Protein 8KG4 (pdb70)

InterPro domains:
  IPR013783 Immunoglobulin-like fold [G3DSA:2.60.40.10] (29-206)
  IPR013783 Immunoglobulin-like fold [G3DSA:2.60.40.10] (343-467)
  IPR019931 LPXTG cell wall anchor motif [PF00746] (464-505)
  IPR019931 LPXTG cell wall anchor motif [PS50847] (471-507)
  IPR026466 Fimbrial isopeptide formation D2 domain [TIGR04226] (208-328)
  IPR032364 Gram-positive pilin subunit D1, N-terminal [PF16555] (39-205)
  IPR041033 SpaA-like, prealbumin fold domain subgroup 1 [PF17802] (347-458)
  IPR048052 Fimbrial subunit type 1-like [NF033902] (1-501)

Organism: NCBI:txid525362

Nearest PDB structures (foldseek):
  8wb8-assembly1_A  TM=9.818E-01  e=2.210E-52  Ligilactobacillus ruminis ATCC 25644
  8kcl-assembly1_A  TM=9.908E-01  e=2.723E-51  Ligilactobacillus ruminis ATCC 25644
  8w5b-assembly1_A  TM=9.812E-01  e=1.434E-51  Ligilactobacillus ruminis ATCC 25644
  5z24-assembly2_B  TM=7.657E-01  e=1.747E-16  Lacticaseibacillus rhamnosus GG
  8xfo-assembly1_A  TM=5.477E-01  e=1.315E-02  Homo sapiens

Structure (mmCIF, N/CA/C/O backbone):
data_8KG4
#
_entry.id   8KG4
#
_cell.length_a   41.825
_cell.length_b   50.853
_cell.length_c   125.488
_cell.angle_alpha   90.00
_cell.angle_beta   90.00
_cell.angle_gamma   90.00
#
_symmetry.space_group_name_H-M   'P 21 21 21'
#
loop_
_entity.id
_entity.type
_entity.pdbx_description
1 polymer 'LPXTG-motif cell wall anchor domain protein'
2 non-polymer 'IODIDE ION'
3 non-polymer 'SODIUM ION'
4 non-polymer GLYCEROL
5 non-polymer 1,2-ETHANEDIOL
6 water water
#
loop_
_atom_site.group_PDB
_atom_site.id
_atom_site.type_symbol
_atom_site.label_atom_id
_atom_site.label_alt_id
_atom_site.label_comp_id
_atom_site.label_asym_id
_atom_site.label_entity_id
_atom_site.label_seq_id
_atom_site.pdbx_PDB_ins_code
_atom_site.Cartn_x
_atom_site.Cartn_y
_atom_site.Cartn_z
_atom_site.occupancy
_atom_site.B_iso_or_equiv
_atom_site.auth_seq_id
_atom_site.auth_comp_id
_atom_site.auth_asym_id
_atom_site.auth_atom_id
_atom_site.pdbx_PDB_model_num
ATOM 1 N N . SER A 1 1 ? 2.666 -10.714 90.596 1.00 31.40 208 SER A N 1
ATOM 2 C CA . SER A 1 1 ? 4.126 -10.873 90.821 1.00 25.07 208 SER A CA 1
ATOM 3 C C . SER A 1 1 ? 4.871 -9.819 90.004 1.00 17.40 208 SER A C 1
ATOM 4 O O . SER A 1 1 ? 4.241 -8.916 89.436 1.00 21.33 208 SER A O 1
ATOM 7 N N . ASP A 1 2 ? 6.218 -9.859 90.031 1.00 13.17 209 ASP A N 1
ATOM 8 C CA . ASP A 1 2 ? 7.010 -8.811 89.414 1.00 8.77 209 ASP A CA 1
ATOM 9 C C . ASP A 1 2 ? 6.982 -8.904 87.889 1.00 7.52 209 ASP A C 1
ATOM 10 O O . ASP A 1 2 ? 6.728 -9.962 87.329 1.00 9.04 209 ASP A O 1
ATOM 15 N N . LYS A 1 3 ? 7.270 -7.782 87.230 1.00 6.92 210 LYS A N 1
ATOM 16 C CA . LYS A 1 3 ? 7.264 -7.737 85.780 1.00 7.71 210 LYS A CA 1
ATOM 17 C C . LYS A 1 3 ? 8.168 -6.612 85.320 1.00 6.59 210 LYS A C 1
ATOM 18 O O . LYS A 1 3 ? 8.314 -5.605 85.980 1.00 7.82 210 LYS A O 1
ATOM 24 N N . LYS A 1 4 ? 8.756 -6.785 84.148 1.00 5.90 211 LYS A N 1
ATOM 25 C CA . LYS A 1 4 ? 9.395 -5.687 83.416 1.00 5.56 211 LYS A CA 1
ATOM 26 C C . LYS A 1 4 ? 8.814 -5.677 82.003 1.00 5.65 211 LYS A C 1
ATOM 27 O O . LYS A 1 4 ? 8.799 -6.729 81.359 1.00 6.89 211 LYS A O 1
ATOM 33 N N . THR A 1 5 ? 8.304 -4.510 81.592 1.00 5.58 212 THR A N 1
ATOM 34 C CA . THR A 1 5 ? 7.602 -4.375 80.336 1.00 5.98 212 THR A CA 1
ATOM 35 C C . THR A 1 5 ? 8.356 -3.398 79.445 1.00 5.99 212 THR A C 1
ATOM 36 O O . THR A 1 5 ? 8.661 -2.263 79.823 1.00 6.75 212 THR A O 1
ATOM 40 N N . LEU A 1 6 ? 8.524 -3.812 78.174 1.00 5.87 213 LEU A N 1
ATOM 41 C CA . LEU A 1 6 ? 8.901 -2.926 77.075 1.00 5.49 213 LEU A CA 1
ATOM 42 C C . LEU A 1 6 ? 7.635 -2.188 76.644 1.00 5.44 213 LEU A C 1
ATOM 43 O O . LEU A 1 6 ? 6.664 -2.798 76.206 1.00 6.54 213 LEU A O 1
ATOM 48 N N . ASN A 1 7 ? 7.671 -0.861 76.720 1.00 5.57 214 ASN A N 1
ATOM 49 C CA . ASN A 1 7 ? 6.528 -0.050 76.357 1.00 6.01 214 ASN A CA 1
ATOM 50 C C . ASN A 1 7 ? 6.711 0.385 74.908 1.00 6.28 214 ASN A C 1
ATOM 51 O O . ASN A 1 7 ? 7.326 1.402 74.608 1.00 7.15 214 ASN A O 1
ATOM 56 N N . ASP A 1 8 ? 6.185 -0.415 73.986 1.00 6.55 215 ASP A N 1
ATOM 57 C CA . ASP A 1 8 ? 6.352 -0.238 72.547 1.00 6.61 215 ASP A CA 1
ATOM 58 C C . ASP A 1 8 ? 5.191 -0.933 71.849 1.00 7.65 215 ASP A C 1
ATOM 59 O O . ASP A 1 8 ? 5.171 -2.149 71.735 1.00 10.05 215 ASP A O 1
ATOM 64 N N . ASN A 1 9 ? 4.221 -0.157 71.383 1.00 8.40 216 ASN A N 1
ATOM 65 C CA . ASN A 1 9 ? 2.962 -0.691 70.877 1.00 10.58 216 ASN A CA 1
ATOM 66 C C . ASN A 1 9 ? 3.038 -0.903 69.368 1.00 11.78 216 ASN A C 1
ATOM 67 O O . ASN A 1 9 ? 2.332 -0.233 68.604 1.00 15.23 216 ASN A O 1
ATOM 72 N N . ARG A 1 10 ? 4.012 -1.695 68.963 1.00 10.71 217 ARG A N 1
ATOM 73 C CA . ARG A 1 10 ? 4.246 -2.141 67.599 1.00 10.08 217 ARG A CA 1
ATOM 74 C C . ARG A 1 10 ? 4.396 -3.641 67.587 1.00 9.60 217 ARG A C 1
ATOM 75 O O . ARG A 1 10 ? 4.763 -4.225 68.595 1.00 11.54 217 ARG A O 1
ATOM 83 N N . SER A 1 11 ? 4.205 -4.209 66.411 1.00 8.85 218 SER A N 1
ATOM 84 C CA . SER A 1 11 ? 4.435 -5.633 66.223 1.00 9.75 218 SER A CA 1
ATOM 85 C C . SER A 1 11 ? 5.905 -6.003 66.015 1.00 8.93 218 SER A C 1
ATOM 86 O O . SER A 1 11 ? 6.265 -7.168 65.966 1.00 12.62 218 SER A O 1
ATOM 89 N N . HIS A 1 12 ? 6.748 -5.015 65.779 1.00 7.80 219 HIS A N 1
ATOM 90 C CA . HIS A 1 12 ? 8.175 -5.156 65.539 1.00 7.23 219 HIS A CA 1
ATOM 91 C C . HIS A 1 12 ? 8.879 -4.192 66.504 1.00 6.45 219 HIS A C 1
ATOM 92 O O . HIS A 1 12 ? 8.501 -3.037 66.606 1.00 7.87 219 HIS A O 1
ATOM 99 N N . HIS A 1 13 ? 9.916 -4.664 67.168 1.00 5.56 220 HIS A N 1
ATOM 100 C CA . HIS A 1 13 ? 10.596 -3.945 68.238 1.00 5.49 220 HIS A CA 1
ATOM 101 C C . HIS A 1 13 ? 12.023 -3.584 67.827 1.00 5.19 220 HIS A C 1
ATOM 102 O O . HIS A 1 13 ? 12.972 -3.799 68.548 1.00 5.53 220 HIS A O 1
ATOM 109 N N . ASP A 1 14 ? 12.121 -2.961 66.657 1.00 4.96 221 ASP A N 1
ATOM 110 C CA . ASP A 1 14 ? 13.403 -2.522 66.101 1.00 5.12 221 ASP A CA 1
ATOM 111 C C . ASP A 1 14 ? 13.661 -1.039 66.448 1.00 4.94 221 ASP A C 1
ATOM 112 O O . ASP A 1 14 ? 12.758 -0.188 66.400 1.00 4.96 221 ASP A O 1
ATOM 117 N N . PHE A 1 15 ? 14.917 -0.765 66.772 1.00 5.27 222 PHE A N 1
ATOM 118 C CA . PHE A 1 15 ? 15.383 0.576 67.177 1.00 5.28 222 PHE A CA 1
ATOM 119 C C . PHE A 1 15 ? 16.726 0.843 66.515 1.00 5.39 222 PHE A C 1
ATOM 120 O O . PHE A 1 15 ? 17.530 -0.043 66.238 1.00 6.14 222 PHE A O 1
ATOM 128 N N . THR A 1 16 ? 16.951 2.139 66.262 1.00 5.10 223 THR A N 1
ATOM 129 C CA . THR A 1 16 ? 18.254 2.646 65.857 1.00 5.22 223 THR A CA 1
ATOM 130 C C . THR A 1 16 ? 19.087 2.862 67.098 1.00 5.18 223 THR A C 1
ATOM 131 O O . THR A 1 16 ? 18.589 3.269 68.143 1.00 5.27 223 THR A O 1
ATOM 135 N N . ALA A 1 17 ? 20.378 2.604 66.987 1.00 5.32 224 ALA A N 1
ATOM 136 C CA . ALA A 1 17 ? 21.280 2.860 68.094 1.00 5.57 224 ALA A CA 1
ATOM 137 C C . ALA A 1 17 ? 21.121 4.305 68.580 1.00 5.82 224 ALA A C 1
ATOM 138 O O . ALA A 1 17 ? 21.065 5.252 67.800 1.00 5.92 224 ALA A O 1
ATOM 140 N N . GLY A 1 18 ? 21.045 4.450 69.911 1.00 6.13 225 GLY A N 1
ATOM 141 C CA . GLY A 1 18 ? 20.835 5.748 70.547 1.00 6.35 225 GLY A CA 1
ATOM 142 C C . GLY A 1 18 ? 19.380 6.138 70.806 1.00 6.75 225 GLY A C 1
ATOM 143 O O . GLY A 1 18 ? 19.123 6.955 71.692 1.00 7.52 225 GLY A O 1
ATOM 144 N N . GLU A 1 19 ? 18.416 5.595 70.044 1.00 6.28 226 GLU A N 1
ATOM 145 C CA . GLU A 1 19 ? 17.008 5.891 70.262 1.00 6.56 226 GLU A CA 1
ATOM 146 C C . GLU A 1 19 ? 16.597 5.459 71.664 1.00 6.44 226 GLU A C 1
ATOM 147 O O . GLU A 1 19 ? 16.978 4.376 72.109 1.00 6.31 226 GLU A O 1
ATOM 153 N N . LYS A 1 20 ? 15.725 6.220 72.300 1.00 7.02 227 LYS A N 1
ATOM 154 C CA . LYS A 1 20 ? 15.271 5.844 73.614 1.00 7.61 227 LYS A CA 1
ATOM 155 C C . LYS A 1 20 ? 14.223 4.736 73.532 1.00 6.45 227 LYS A C 1
ATOM 156 O O . LYS A 1 20 ? 13.362 4.680 72.669 1.00 7.45 227 LYS A O 1
ATOM 162 N N . ILE A 1 21 ? 14.334 3.828 74.502 1.00 5.27 228 ILE A N 1
ATOM 163 C CA . ILE A 1 21 ? 13.476 2.673 74.672 1.00 5.25 228 ILE A CA 1
ATOM 164 C C . ILE A 1 21 ? 12.855 2.807 76.046 1.00 5.16 228 ILE A C 1
ATOM 165 O O . ILE A 1 21 ? 13.564 2.991 77.041 1.00 5.44 228 ILE A O 1
ATOM 170 N N . ASN A 1 22 ? 11.532 2.730 76.125 1.00 5.26 229 ASN A N 1
ATOM 171 C CA . ASN A 1 22 ? 10.832 2.933 77.380 1.00 5.82 229 ASN A CA 1
ATOM 172 C C . ASN A 1 22 ? 10.478 1.613 78.051 1.00 5.39 229 ASN A C 1
ATOM 173 O O . ASN A 1 22 ? 9.900 0.734 77.417 1.00 5.64 229 ASN A O 1
ATOM 178 N N . TYR A 1 23 ? 10.788 1.527 79.347 1.00 5.29 230 TYR A N 1
ATOM 179 C CA . TYR A 1 23 ? 10.469 0.356 80.157 1.00 5.48 230 TYR A CA 1
ATOM 180 C C . TYR A 1 23 ? 9.714 0.731 81.433 1.00 5.76 230 TYR A C 1
ATOM 181 O O . TYR A 1 23 ? 9.883 1.830 81.976 1.00 6.50 230 TYR A O 1
ATOM 190 N N . SER A 1 24 ? 8.944 -0.241 81.908 1.00 5.81 231 SER A N 1
ATOM 191 C CA . SER A 1 24 ? 8.329 -0.169 83.223 1.00 6.87 231 SER A CA 1
ATOM 192 C C . SER A 1 24 ? 8.763 -1.405 83.999 1.00 6.93 231 SER A C 1
ATOM 193 O O . SER A 1 24 ? 8.714 -2.490 83.473 1.00 9.69 231 SER A O 1
ATOM 196 N N . ILE A 1 25 ? 9.072 -1.236 85.270 1.00 6.76 232 ILE A N 1
ATOM 197 C CA . ILE A 1 25 ? 9.402 -2.319 86.175 1.00 6.48 232 ILE A CA 1
ATOM 198 C C . ILE A 1 25 ? 8.390 -2.252 87.312 1.00 6.82 232 ILE A C 1
ATOM 199 O O . ILE A 1 25 ? 8.209 -1.200 87.890 1.00 8.59 232 ILE A O 1
ATOM 204 N N . GLU A 1 26 ? 7.708 -3.344 87.574 1.00 6.05 233 GLU A N 1
ATOM 205 C CA . GLU A 1 26 ? 6.751 -3.434 88.663 1.00 7.06 233 GLU A CA 1
ATOM 206 C C . GLU A 1 26 ? 7.196 -4.537 89.607 1.00 6.35 233 GLU A C 1
ATOM 207 O O . GLU A 1 26 ? 7.383 -5.661 89.185 1.00 8.19 233 GLU A O 1
ATOM 213 N N . THR A 1 27 ? 7.387 -4.171 90.872 1.00 6.58 234 THR A N 1
ATOM 214 C CA . THR A 1 27 ? 7.924 -5.067 91.869 1.00 7.27 234 THR A CA 1
ATOM 215 C C . THR A 1 27 ? 7.055 -5.020 93.113 1.00 7.44 234 THR A C 1
ATOM 216 O O . THR A 1 27 ? 6.638 -4.003 93.566 1.00 9.42 234 THR A O 1
ATOM 220 N N . VAL A 1 28 ? 6.783 -6.158 93.693 1.00 7.71 235 VAL A N 1
ATOM 221 C CA . VAL A 1 28 ? 5.917 -6.233 94.845 1.00 8.14 235 VAL A CA 1
ATOM 222 C C . VAL A 1 28 ? 6.670 -5.795 96.091 1.00 7.25 235 VAL A C 1
ATOM 223 O O . VAL A 1 28 ? 7.821 -6.159 96.292 1.00 7.92 235 VAL A O 1
ATOM 227 N N . VAL A 1 29 ? 5.969 -5.052 96.922 1.00 7.58 236 VAL A N 1
ATOM 228 C CA . VAL A 1 29 ? 6.461 -4.622 98.214 1.00 7.36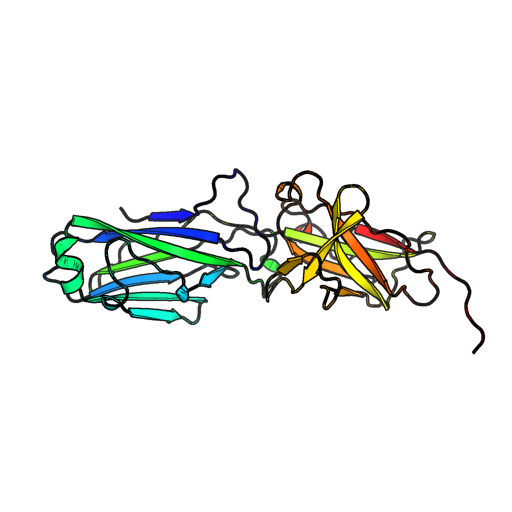 236 VAL A CA 1
ATOM 229 C C . VAL A 1 29 ? 5.716 -5.448 99.254 1.00 7.95 236 VAL A C 1
ATOM 230 O O . VAL A 1 29 ? 4.485 -5.374 99.330 1.00 8.90 236 VAL A O 1
ATOM 234 N N . PRO A 1 30 ? 6.428 -6.220 100.083 1.00 7.40 237 PRO A N 1
ATOM 235 C CA . PRO A 1 30 ? 5.717 -7.111 100.994 1.00 7.60 237 PRO A CA 1
ATOM 236 C C . PRO A 1 30 ? 4.983 -6.400 102.143 1.00 7.63 237 PRO A C 1
ATOM 237 O O . PRO A 1 30 ? 5.359 -5.310 102.545 1.00 8.12 237 PRO A O 1
ATOM 241 N N . TRP A 1 31 ? 4.008 -7.140 102.675 1.00 8.84 238 TRP A N 1
ATOM 242 C CA . TRP A 1 31 ? 3.209 -6.698 103.810 1.00 9.33 238 TRP A CA 1
ATOM 243 C C . TRP A 1 31 ? 4.068 -6.246 104.986 1.00 8.23 238 TRP A C 1
ATOM 244 O O . TRP A 1 31 ? 3.667 -5.349 105.727 1.00 9.28 238 TRP A O 1
ATOM 255 N N . ASN A 1 32 ? 5.211 -6.904 105.162 1.00 6.83 239 ASN A N 1
ATOM 256 C CA . ASN A 1 32 ? 6.059 -6.692 106.327 1.00 6.57 239 ASN A CA 1
ATOM 257 C C . ASN A 1 32 ? 7.287 -5.839 106.018 1.00 6.49 239 ASN A C 1
ATOM 258 O O . ASN A 1 32 ? 8.242 -5.865 106.758 1.00 6.78 239 ASN A O 1
ATOM 263 N N . ILE A 1 33 ? 7.243 -5.025 104.943 1.00 6.55 240 ILE A N 1
ATOM 264 C CA . ILE A 1 33 ? 8.375 -4.190 104.581 1.00 6.87 240 ILE A CA 1
ATOM 265 C C . ILE A 1 33 ? 8.863 -3.306 105.723 1.00 6.72 240 ILE A C 1
ATOM 266 O O . ILE A 1 33 ? 10.065 -3.073 105.826 1.00 7.41 240 ILE A O 1
ATOM 271 N N . ALA A 1 34 ? 7.953 -2.803 106.594 1.00 8.18 241 ALA A N 1
ATOM 272 C CA . ALA A 1 34 ? 8.372 -1.891 107.651 1.00 9.16 241 ALA A CA 1
ATOM 273 C C . ALA A 1 34 ? 9.287 -2.559 108.664 1.00 8.55 241 ALA A C 1
ATOM 274 O O . ALA A 1 34 ? 9.970 -1.867 109.419 1.00 11.00 241 ALA A O 1
ATOM 276 N N . ASN A 1 35 ? 9.275 -3.902 108.709 1.00 7.63 242 ASN A N 1
ATOM 277 C CA . ASN A 1 35 ? 10.108 -4.648 109.622 1.00 8.26 242 ASN A CA 1
ATOM 278 C C . ASN A 1 35 ? 11.375 -5.169 108.953 1.00 8.14 242 ASN A C 1
ATOM 279 O O . ASN A 1 35 ? 12.049 -6.045 109.496 1.00 10.92 242 ASN A O 1
ATOM 284 N N . LYS A 1 36 ? 11.700 -4.678 107.750 1.00 7.66 243 LYS A N 1
ATOM 285 C CA . LYS A 1 36 ? 12.888 -5.051 107.000 1.00 7.80 243 LYS A CA 1
ATOM 286 C C . LYS A 1 36 ? 13.884 -3.891 107.059 1.00 7.57 243 LYS A C 1
ATOM 287 O O . LYS A 1 36 ? 13.604 -2.855 107.623 1.00 9.83 243 LYS A O 1
ATOM 293 N N . LYS A 1 37 ? 15.037 -4.024 106.422 1.00 7.42 244 LYS A N 1
ATOM 294 C CA . LYS A 1 37 ? 16.050 -2.987 106.384 1.00 7.99 244 LYS A CA 1
ATOM 295 C C . LYS A 1 37 ? 16.113 -2.310 105.019 1.00 6.87 244 LYS A C 1
ATOM 296 O O . LYS A 1 37 ? 16.214 -1.071 104.973 1.00 8.12 244 LYS A O 1
ATOM 302 N N . VAL A 1 38 ? 16.075 -3.068 103.921 1.00 6.39 245 VAL A N 1
ATOM 303 C CA . VAL A 1 38 ? 16.387 -2.509 102.622 1.00 6.75 245 VAL A CA 1
ATOM 304 C C . VAL A 1 38 ? 15.614 -3.231 101.538 1.00 5.84 245 VAL A C 1
ATOM 305 O O . VAL A 1 38 ? 15.398 -4.442 101.599 1.00 7.04 245 VAL A O 1
ATOM 309 N N . TYR A 1 39 ? 15.248 -2.464 100.507 1.00 6.01 246 TYR A N 1
ATOM 310 C CA . TYR A 1 39 ? 14.609 -2.924 99.292 1.00 5.80 246 TYR A CA 1
ATOM 311 C C . TYR A 1 39 ? 15.529 -2.532 98.150 1.00 5.78 246 TYR A C 1
ATOM 312 O O . TYR A 1 39 ? 15.834 -1.340 98.027 1.00 6.61 246 TYR A O 1
ATOM 321 N N . THR A 1 40 ? 15.948 -3.504 97.328 1.00 5.53 247 THR A N 1
ATOM 322 C CA . THR 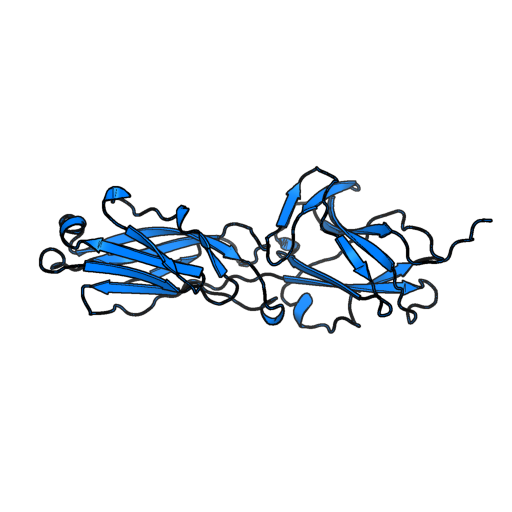A 1 40 ? 16.892 -3.251 96.241 1.00 5.81 247 THR A CA 1
ATOM 323 C C . THR A 1 40 ? 16.255 -3.670 94.911 1.00 6.22 247 THR A C 1
ATOM 324 O O . THR A 1 40 ? 15.627 -4.716 94.840 1.00 7.03 247 THR A O 1
ATOM 328 N N . ILE A 1 41 ? 16.462 -2.872 93.862 1.00 5.75 248 ILE A N 1
ATOM 329 C CA . ILE A 1 41 ? 16.133 -3.259 92.507 1.00 5.90 248 ILE A CA 1
ATOM 330 C C . ILE A 1 41 ? 17.403 -3.161 91.681 1.00 5.55 248 ILE A C 1
ATOM 331 O O . ILE A 1 41 ? 17.995 -2.100 91.606 1.00 6.78 248 ILE A O 1
ATOM 336 N N . THR A 1 42 ? 17.836 -4.285 91.108 1.00 5.67 249 THR A N 1
ATOM 337 C CA . THR A 1 42 ? 18.999 -4.296 90.258 1.00 5.67 249 THR A CA 1
ATOM 338 C C . THR A 1 42 ? 18.548 -4.556 88.829 1.00 5.41 249 THR A C 1
ATOM 339 O O . THR A 1 42 ? 17.873 -5.557 88.560 1.00 6.01 249 THR A O 1
ATOM 343 N N . ASP A 1 43 ? 18.984 -3.699 87.914 1.00 5.01 250 ASP A N 1
ATOM 344 C CA . ASP A 1 43 ? 18.695 -3.875 86.498 1.00 5.08 250 ASP A CA 1
ATOM 345 C C . ASP A 1 43 ? 19.948 -4.317 85.781 1.00 5.22 250 ASP A C 1
ATOM 346 O O . ASP A 1 43 ? 21.001 -3.696 85.929 1.00 5.08 250 ASP A O 1
ATOM 351 N N . ASN A 1 44 ? 19.818 -5.475 85.118 1.00 5.41 251 ASN A N 1
ATOM 352 C CA . ASN A 1 44 ? 20.910 -6.138 84.412 1.00 5.56 251 ASN A CA 1
ATOM 353 C C . ASN A 1 44 ? 20.565 -6.232 82.930 1.00 5.53 251 ASN A C 1
ATOM 354 O O . ASN A 1 44 ? 19.960 -7.219 82.490 1.00 6.62 251 ASN A O 1
ATOM 359 N N . PRO A 1 45 ? 20.889 -5.199 82.136 1.00 5.26 252 PRO A N 1
ATOM 360 C CA . PRO A 1 45 ? 20.518 -5.240 80.722 1.00 5.09 252 PRO A CA 1
ATOM 361 C C . PRO A 1 45 ? 21.376 -6.290 80.024 1.00 5.16 252 PRO A C 1
ATOM 362 O O . PRO A 1 45 ? 22.546 -6.472 80.368 1.00 5.90 252 PRO A O 1
ATOM 366 N N . SER A 1 46 ? 20.848 -6.918 78.968 1.00 5.46 253 SER A N 1
ATOM 367 C CA A SER A 1 46 ? 21.691 -7.777 78.148 0.50 6.01 253 SER A CA 1
ATOM 368 C CA B SER A 1 46 ? 21.662 -7.785 78.124 0.50 6.07 253 SER A CA 1
ATOM 369 C C . SER A 1 46 ? 22.658 -6.935 77.323 1.00 5.79 253 SER A C 1
ATOM 370 O O . SER A 1 46 ? 22.472 -5.720 77.117 1.00 6.17 253 SER A O 1
ATOM 375 N N . LYS A 1 47 ? 23.743 -7.565 76.867 1.00 6.19 254 LYS A N 1
ATOM 376 C CA . LYS A 1 47 ? 24.757 -6.867 76.099 1.00 6.48 254 LYS A CA 1
ATOM 377 C C . LYS A 1 47 ? 24.118 -6.181 74.898 1.00 5.94 254 LYS A C 1
ATOM 378 O O . LYS A 1 47 ? 23.302 -6.729 74.183 1.00 5.90 254 LYS A O 1
ATOM 384 N N . GLY A 1 48 ? 24.548 -4.939 74.677 1.00 6.08 255 GLY A N 1
ATOM 385 C CA . GLY A 1 48 ? 24.021 -4.073 73.653 1.00 5.83 255 GLY A CA 1
ATOM 386 C C . GLY A 1 48 ? 23.033 -3.044 74.147 1.00 5.83 255 GLY A C 1
ATOM 387 O O . GLY A 1 48 ? 22.819 -2.036 73.475 1.00 6.62 255 GLY A O 1
ATOM 388 N N . LEU A 1 49 ? 22.469 -3.249 75.342 1.00 5.37 256 LEU A N 1
ATOM 389 C CA . LEU A 1 49 ? 21.479 -2.347 75.904 1.00 5.36 256 LEU A CA 1
ATOM 390 C C . LEU A 1 49 ? 22.095 -1.608 77.090 1.00 5.38 256 LEU A C 1
ATOM 391 O O . LEU A 1 49 ? 22.723 -2.198 77.975 1.00 5.92 256 LEU A O 1
ATOM 396 N N . ILE A 1 50 ? 21.967 -0.272 77.058 1.00 5.16 257 ILE A N 1
ATOM 397 C CA . ILE A 1 50 ? 22.467 0.648 78.091 1.00 5.48 257 ILE A CA 1
ATOM 398 C C . ILE A 1 50 ? 21.266 1.238 78.803 1.00 5.34 257 ILE A C 1
ATOM 399 O O . ILE A 1 50 ? 20.384 1.787 78.153 1.00 6.60 257 ILE A O 1
ATOM 404 N N . MET A 1 51 ? 21.220 1.161 80.117 1.00 5.22 258 MET A N 1
ATOM 405 C CA . MET A 1 51 ? 20.163 1.848 80.859 1.00 5.50 258 MET A CA 1
ATOM 406 C C . MET A 1 51 ? 20.607 3.258 81.199 1.00 5.82 258 MET A C 1
ATOM 407 O O . MET A 1 51 ? 21.760 3.487 81.580 1.00 7.35 258 MET A O 1
ATOM 412 N N . ASP A 1 52 ? 19.689 4.201 81.084 1.00 5.81 259 ASP A N 1
ATOM 413 C CA . ASP A 1 52 ? 19.909 5.605 81.342 1.00 6.46 259 ASP A CA 1
ATOM 414 C C . ASP A 1 52 ? 19.504 5.908 82.783 1.00 6.60 259 ASP A C 1
ATOM 415 O O . ASP A 1 52 ? 18.349 6.137 83.092 1.00 6.75 259 ASP A O 1
ATOM 420 N N . ALA A 1 53 ? 20.462 5.828 83.711 1.00 7.46 260 ALA A N 1
ATOM 421 C CA . ALA A 1 53 ? 20.161 5.897 85.134 1.00 8.04 260 ALA A CA 1
ATOM 422 C C . ALA A 1 53 ? 19.515 7.227 85.528 1.00 8.35 260 ALA A C 1
ATOM 423 O O . ALA A 1 53 ? 18.781 7.282 86.519 1.00 10.33 260 ALA A O 1
ATOM 425 N N . ASP A 1 54 ? 19.819 8.283 84.774 1.00 7.69 261 ASP A N 1
ATOM 426 C CA . ASP A 1 54 ? 19.250 9.635 85.074 1.00 9.07 261 ASP A CA 1
ATOM 427 C C . ASP A 1 54 ? 17.747 9.669 84.795 1.00 8.78 261 ASP A C 1
ATOM 428 O O . ASP A 1 54 ? 17.098 10.687 85.154 1.00 10.85 261 ASP A O 1
ATOM 433 N N . THR A 1 55 ? 17.171 8.638 84.150 1.00 7.68 262 THR A N 1
ATOM 434 C CA . THR A 1 55 ? 15.742 8.701 83.746 1.00 7.29 262 THR A CA 1
ATOM 435 C C . THR A 1 55 ? 14.798 7.939 84.695 1.00 6.43 262 THR A C 1
ATOM 436 O O . THR A 1 55 ? 13.608 7.918 84.473 1.00 7.54 262 THR A O 1
ATOM 440 N N . ILE A 1 56 ? 15.371 7.328 85.729 1.00 5.81 263 ILE A N 1
ATOM 441 C CA . ILE A 1 56 ? 14.533 6.525 86.656 1.00 6.00 263 ILE A CA 1
ATOM 442 C C . ILE A 1 56 ? 13.541 7.414 87.402 1.00 6.03 263 ILE A C 1
ATOM 443 O O . ILE A 1 56 ? 13.964 8.489 87.936 1.00 6.82 263 ILE A O 1
ATOM 448 N N . GLN A 1 57 ? 12.317 6.998 87.471 1.00 6.12 264 GLN A N 1
ATOM 449 C CA . GLN A 1 57 ? 11.282 7.626 88.288 1.00 6.57 264 GLN A CA 1
ATOM 450 C C . GLN A 1 57 ? 10.489 6.514 88.958 1.00 6.68 264 GLN A C 1
ATOM 451 O O . GLN A 1 57 ? 10.214 5.491 88.343 1.00 8.00 264 GLN A O 1
ATOM 457 N N . ILE A 1 58 ? 10.158 6.686 90.235 1.00 6.68 265 ILE A N 1
ATOM 458 C CA . ILE A 1 58 ? 9.351 5.708 90.950 1.00 6.94 265 ILE A CA 1
ATOM 459 C C . ILE A 1 58 ? 8.056 6.376 91.356 1.00 7.81 265 ILE A C 1
ATOM 460 O O . ILE A 1 58 ? 8.095 7.418 92.010 1.00 8.56 265 ILE A O 1
ATOM 465 N N . GLU A 1 59 ? 6.934 5.835 90.906 1.00 8.50 266 GLU A N 1
ATOM 466 C CA . GLU A 1 59 ? 5.644 6.447 91.161 1.00 9.78 266 GLU A CA 1
ATOM 467 C C . GLU A 1 59 ? 5.407 6.536 92.656 1.00 9.43 266 GLU A C 1
ATOM 468 O O . GLU A 1 59 ? 5.446 5.554 93.350 1.00 10.30 266 GLU A O 1
ATOM 474 N N . GLY A 1 60 ? 5.115 7.741 93.120 1.00 10.71 267 GLY A N 1
ATOM 475 C CA . GLY A 1 60 ? 4.784 7.969 94.508 1.00 10.87 267 GLY A CA 1
ATOM 476 C C . GLY A 1 60 ? 5.987 8.076 95.446 1.00 11.08 267 GLY A C 1
ATOM 477 O O . GLY A 1 60 ? 5.803 8.246 96.656 1.00 13.52 267 GLY A O 1
ATOM 478 N N . LEU A 1 61 ? 7.213 8.020 94.923 1.00 10.04 268 LEU A N 1
ATOM 479 C CA . LEU A 1 61 ? 8.393 8.046 95.775 1.00 9.63 268 LEU A CA 1
ATOM 480 C C . LEU A 1 61 ? 9.388 9.081 95.245 1.00 9.85 268 LEU A C 1
ATOM 481 O O . LEU A 1 61 ? 9.906 8.915 94.150 1.00 10.85 268 LEU A O 1
ATOM 486 N N . ALA A 1 62 ? 9.608 10.163 95.994 1.00 9.81 269 ALA A N 1
ATOM 487 C CA . ALA A 1 62 ? 10.513 11.222 95.578 1.00 10.73 269 ALA A CA 1
ATOM 488 C C . ALA A 1 62 ? 11.955 10.724 95.521 1.00 9.61 269 ALA A C 1
ATOM 489 O O . ALA A 1 62 ? 12.350 9.766 96.211 1.00 9.30 269 ALA A O 1
ATOM 491 N N . SER A 1 63 ? 12.759 11.374 94.677 1.00 10.50 270 SER A N 1
ATOM 492 C CA . SER A 1 63 ? 14.131 10.981 94.388 1.00 10.41 270 SER A CA 1
ATOM 493 C C . SER A 1 63 ? 15.024 11.062 95.621 1.00 10.76 270 SER A C 1
ATOM 494 O O . SER A 1 63 ? 16.067 10.428 95.662 1.00 11.98 270 SER A O 1
ATOM 497 N N . ASN A 1 64 ? 14.609 11.814 96.658 1.00 11.45 271 ASN A N 1
ATOM 498 C CA . ASN A 1 64 ? 15.419 11.912 97.863 1.00 12.33 271 ASN A CA 1
ATOM 499 C C . ASN A 1 64 ? 15.133 10.754 98.833 1.00 12.07 271 ASN A C 1
ATOM 500 O O . ASN A 1 64 ? 15.704 10.694 99.922 1.00 14.62 271 ASN A O 1
ATOM 505 N N . LYS A 1 65 ? 14.306 9.772 98.435 1.00 9.89 272 LYS A N 1
ATOM 506 C CA . LYS A 1 65 ? 13.994 8.608 99.267 1.00 9.49 272 LYS A CA 1
ATOM 507 C C . LYS A 1 65 ? 14.721 7.332 98.857 1.00 7.89 272 LYS A C 1
ATOM 508 O O . LYS A 1 65 ? 14.478 6.273 99.446 1.00 8.00 272 LYS A O 1
ATOM 514 N N . TYR A 1 66 ? 15.581 7.422 97.839 1.00 7.16 273 TYR A N 1
ATOM 515 C CA . TYR A 1 66 ? 16.293 6.264 97.373 1.00 6.80 273 TYR A CA 1
ATOM 516 C C . TYR A 1 66 ? 17.593 6.705 96.700 1.00 6.76 273 TYR A C 1
ATOM 517 O O . TYR A 1 66 ? 17.717 7.872 96.297 1.00 7.92 273 TYR A O 1
ATOM 526 N N . THR A 1 67 ? 18.491 5.745 96.522 1.00 6.05 274 THR A N 1
ATOM 527 C CA . THR A 1 67 ? 19.745 6.001 95.861 1.00 6.86 274 THR A CA 1
ATOM 528 C C . THR A 1 67 ? 19.802 5.212 94.568 1.00 6.61 274 THR A C 1
ATOM 529 O O . THR A 1 67 ? 19.451 4.031 94.558 1.00 8.05 274 THR A O 1
ATOM 533 N N . VAL A 1 68 ? 20.365 5.793 93.521 1.00 6.37 275 VAL A N 1
ATOM 534 C CA . VAL A 1 68 ? 20.633 5.145 92.253 1.00 6.11 275 VAL A CA 1
ATOM 535 C C . VAL A 1 68 ? 22.136 5.099 92.060 1.00 5.96 275 VAL A C 1
ATOM 536 O O . VAL A 1 68 ? 22.790 6.145 92.149 1.00 6.39 275 VAL A O 1
ATOM 540 N N . LYS A 1 69 ? 22.646 3.926 91.724 1.00 6.04 276 LYS A N 1
ATOM 541 C CA . LYS A 1 69 ? 24.048 3.685 91.411 1.00 6.27 276 LYS A CA 1
ATOM 542 C C . LYS A 1 69 ? 24.120 3.070 90.026 1.00 6.17 276 LYS A C 1
ATOM 543 O O . LYS A 1 69 ? 23.515 2.025 89.767 1.00 6.38 276 LYS A O 1
ATOM 549 N N . LYS A 1 70 ? 24.943 3.643 89.137 1.00 5.96 277 LYS A N 1
ATOM 550 C CA . LYS A 1 70 ? 25.247 3.006 87.851 1.00 6.67 277 LYS A CA 1
ATOM 551 C C . LYS A 1 70 ? 26.289 1.916 88.033 1.00 6.46 277 LYS A C 1
ATOM 552 O O . LYS A 1 70 ? 27.238 2.077 88.766 1.00 7.83 277 LYS A O 1
ATOM 558 N N . ASN A 1 71 ? 26.080 0.802 87.345 1.00 6.05 278 ASN A N 1
ATOM 559 C CA . ASN A 1 71 ? 26.910 -0.371 87.455 1.00 6.14 278 ASN A CA 1
ATOM 560 C C . ASN A 1 71 ? 27.700 -0.649 86.180 1.00 6.52 278 ASN A C 1
ATOM 561 O O . ASN A 1 71 ? 27.366 -0.214 85.092 1.00 6.91 278 ASN A O 1
ATOM 566 N N . ALA A 1 72 ? 28.699 -1.521 86.325 1.00 7.72 279 ALA A N 1
ATOM 567 C CA . ALA A 1 72 ? 29.652 -1.845 85.265 1.00 9.04 279 ALA A CA 1
ATOM 568 C C . ALA A 1 72 ? 29.013 -2.565 84.076 1.00 8.20 279 ALA A C 1
ATOM 569 O O . ALA A 1 72 ? 29.538 -2.497 82.976 1.00 10.06 279 ALA A O 1
ATOM 571 N N . ASP A 1 73 ? 27.896 -3.265 84.264 1.00 7.34 280 ASP A N 1
ATOM 572 C CA . ASP A 1 73 ? 27.213 -3.925 83.171 1.00 6.84 280 ASP A CA 1
ATOM 573 C C . ASP A 1 73 ? 26.256 -3.003 82.445 1.00 6.17 280 ASP A C 1
ATOM 574 O O . ASP A 1 73 ? 25.443 -3.461 81.643 1.00 6.87 280 ASP A O 1
ATOM 579 N N . ASN A 1 74 ? 26.338 -1.687 82.693 1.00 6.06 281 ASN A N 1
ATOM 580 C CA . ASN A 1 74 ? 25.500 -0.672 82.068 1.00 6.28 281 ASN A CA 1
ATOM 581 C C . ASN A 1 74 ? 24.056 -0.665 82.590 1.00 5.71 281 ASN A C 1
ATOM 582 O O . ASN A 1 74 ? 23.225 0.068 82.084 1.00 6.38 281 ASN A O 1
ATOM 587 N N . GLY A 1 75 ? 23.793 -1.401 83.659 1.00 5.28 282 GLY A N 1
ATOM 588 C CA . GLY A 1 75 ? 22.564 -1.271 84.400 1.00 5.05 282 GLY A CA 1
ATOM 589 C C . GLY A 1 75 ? 22.773 -0.432 85.648 1.00 4.94 282 GLY A C 1
ATOM 590 O O . GLY A 1 75 ? 23.597 0.513 85.641 1.00 5.53 282 GLY A O 1
ATOM 591 N N . PHE A 1 76 ? 21.955 -0.687 86.654 1.00 5.16 283 PHE A N 1
ATOM 592 C CA . PHE A 1 76 ? 21.939 0.179 87.825 1.00 5.21 283 PHE A CA 1
ATOM 593 C C . PHE A 1 76 ? 21.373 -0.583 88.996 1.00 5.28 283 PHE A C 1
ATOM 594 O O . PHE A 1 76 ? 20.745 -1.656 88.820 1.00 5.75 283 PHE A O 1
ATOM 602 N N . THR A 1 77 ? 21.581 -0.040 90.196 1.00 5.37 284 THR A N 1
ATOM 603 C CA . THR A 1 77 ? 20.954 -0.532 91.408 1.00 5.67 284 THR A CA 1
ATOM 604 C C . THR A 1 77 ? 20.214 0.645 92.049 1.00 6.02 284 THR A C 1
ATOM 605 O O . THR A 1 77 ? 20.813 1.732 92.241 1.00 7.25 284 THR A O 1
ATOM 609 N N . ILE A 1 78 ? 18.948 0.434 92.386 1.00 5.72 285 ILE A N 1
ATOM 610 C CA . ILE A 1 78 ? 18.141 1.303 93.232 1.00 5.88 285 ILE A CA 1
ATOM 611 C C . ILE A 1 78 ? 18.135 0.700 94.636 1.00 5.60 285 ILE A C 1
ATOM 612 O O . ILE A 1 78 ? 17.777 -0.463 94.823 1.00 6.30 285 ILE A O 1
ATOM 617 N N . THR A 1 79 ? 18.542 1.489 95.648 1.00 5.70 286 THR A N 1
ATOM 618 C CA . THR A 1 79 ? 18.517 1.089 97.034 1.00 6.00 286 THR A CA 1
ATOM 619 C C . THR A 1 79 ? 17.531 1.952 97.797 1.00 5.48 286 THR A C 1
ATOM 620 O O . THR A 1 79 ? 17.638 3.186 97.745 1.00 6.00 286 THR A O 1
ATOM 624 N N . ILE A 1 80 ? 16.558 1.340 98.443 1.00 6.11 287 ILE A N 1
ATOM 625 C CA . ILE A 1 80 ? 15.507 2.048 99.158 1.00 6.32 287 ILE A CA 1
ATOM 626 C C . ILE A 1 80 ? 15.486 1.600 100.612 1.00 6.64 287 ILE A C 1
ATOM 627 O O . ILE A 1 80 ? 15.243 0.432 100.888 1.00 6.66 287 ILE A O 1
ATOM 632 N N . PRO A 1 81 ? 15.769 2.500 101.573 1.00 7.37 288 PRO A N 1
ATOM 633 C CA . PRO A 1 81 ? 15.542 2.148 102.975 1.00 8.09 288 PRO A CA 1
ATOM 634 C C . PRO A 1 81 ? 14.120 1.648 103.168 1.00 8.24 288 PRO A C 1
ATOM 635 O O . PRO A 1 81 ? 13.156 2.286 102.717 1.00 8.58 288 PRO A O 1
ATOM 639 N N . ALA A 1 82 ? 13.988 0.535 103.871 1.00 8.45 289 ALA A N 1
ATOM 640 C CA . ALA A 1 82 ? 12.692 -0.137 103.959 1.00 9.37 289 ALA A CA 1
ATOM 641 C C . ALA A 1 82 ? 11.657 0.805 104.603 1.00 9.65 289 ALA A C 1
ATOM 642 O O . ALA A 1 82 ? 10.485 0.767 104.250 1.00 10.74 289 ALA A O 1
ATOM 644 N N . ALA A 1 83 ? 12.065 1.622 105.581 1.00 10.46 290 ALA A N 1
ATOM 645 C CA . ALA A 1 83 ? 11.138 2.515 106.246 1.00 12.57 290 ALA A CA 1
ATOM 646 C C . ALA A 1 83 ? 10.476 3.466 105.252 1.00 11.70 290 ALA A C 1
ATOM 647 O O . ALA A 1 83 ? 9.341 3.897 105.451 1.00 13.10 290 ALA A O 1
ATOM 649 N N . ASN A 1 84 ? 11.165 3.769 104.159 1.00 10.04 291 ASN A N 1
ATOM 650 C CA . ASN A 1 84 ? 10.608 4.695 103.190 1.00 10.09 291 ASN A CA 1
ATOM 651 C C . ASN A 1 84 ? 9.472 4.089 102.381 1.00 9.84 291 ASN A C 1
ATOM 652 O O . ASN A 1 84 ? 8.779 4.807 101.673 1.00 11.59 291 ASN A O 1
ATOM 657 N N . LEU A 1 85 ? 9.330 2.773 102.462 1.00 9.31 292 LEU A N 1
ATOM 658 C CA . LEU A 1 85 ? 8.278 2.039 101.748 1.00 9.43 292 LEU A CA 1
ATOM 659 C C . LEU A 1 85 ? 7.101 1.617 102.628 1.00 9.87 292 LEU A C 1
ATOM 660 O O . LEU A 1 85 ? 6.239 0.832 102.200 1.00 10.96 292 LEU A O 1
ATOM 665 N N . ALA A 1 86 ? 7.028 2.103 103.863 1.00 11.89 293 ALA A N 1
ATOM 666 C CA . ALA A 1 86 ? 5.970 1.658 104.773 1.00 14.03 293 ALA A CA 1
ATOM 667 C C . ALA A 1 86 ? 4.564 1.819 104.165 1.00 15.75 293 ALA A C 1
ATOM 668 O O . ALA A 1 86 ? 3.689 0.983 104.371 1.00 15.65 293 ALA A O 1
ATOM 670 N N . ALA A 1 87 ? 4.309 2.941 103.463 1.00 15.13 294 ALA A N 1
ATOM 671 C CA . ALA A 1 87 ? 2.987 3.203 102.889 1.00 16.28 294 ALA A CA 1
ATOM 672 C C . ALA A 1 87 ? 2.679 2.306 101.677 1.00 15.62 294 ALA A C 1
ATOM 673 O O . ALA A 1 87 ? 1.548 2.255 101.181 1.00 18.32 294 ALA A O 1
ATOM 675 N N . PHE A 1 88 ? 3.685 1.569 101.207 1.00 13.31 295 PHE A N 1
ATOM 676 C CA . PHE A 1 88 ? 3.576 0.712 100.033 1.00 13.02 295 PHE A CA 1
ATOM 677 C C . PHE A 1 88 ? 3.418 -0.761 100.416 1.00 11.64 295 PHE A C 1
ATOM 678 O O . PHE A 1 88 ? 3.402 -1.614 99.543 1.00 12.53 295 PHE A O 1
ATOM 686 N N . ALA A 1 89 B 3.294 -1.068 101.712 1.00 10.57 296 ALA A N 1
ATOM 687 C CA . ALA A 1 89 B 3.227 -2.449 102.131 1.00 10.52 296 ALA A CA 1
ATOM 688 C C . ALA A 1 89 B 2.072 -3.138 101.396 1.00 11.53 296 ALA A C 1
ATOM 689 O O . ALA A 1 89 B 0.921 -2.665 101.417 1.00 12.84 296 ALA A O 1
ATOM 691 N N . GLY A 1 90 ? 2.336 -4.315 100.810 1.00 11.91 297 GLY A N 1
ATOM 692 C CA . GLY A 1 90 ? 1.352 -5.120 100.100 1.00 13.01 297 GLY A CA 1
ATOM 693 C C . GLY A 1 90 ? 0.990 -4.618 98.712 1.00 14.87 297 GLY A C 1
ATOM 694 O O . GLY A 1 90 ? 0.107 -5.206 98.097 1.00 20.44 297 GLY A O 1
ATOM 695 N N . LYS A 1 91 ? 1.610 -3.525 98.254 1.00 13.50 298 LYS A N 1
ATOM 696 C CA . LYS A 1 91 ? 1.318 -2.980 96.941 1.00 14.30 298 LYS A CA 1
ATOM 697 C C . LYS A 1 91 ? 2.470 -3.211 95.964 1.00 12.43 298 LYS A C 1
ATOM 698 O O . LYS A 1 91 ? 3.494 -3.735 96.300 1.00 14.09 298 LYS A O 1
ATOM 704 N N . THR A 1 92 ? 2.280 -2.817 94.720 1.00 11.40 299 THR A N 1
ATOM 705 C CA . THR A 1 92 ? 3.291 -2.921 93.685 1.00 12.85 299 THR A CA 1
ATOM 706 C C . THR A 1 92 ? 3.929 -1.557 93.451 1.00 12.10 299 THR A C 1
ATOM 707 O O . THR A 1 92 ? 3.211 -0.568 93.305 1.00 15.74 299 THR A O 1
ATOM 711 N N . LEU A 1 93 ? 5.260 -1.518 93.428 1.00 9.47 300 LEU A N 1
ATOM 712 C CA . LEU A 1 93 ? 6.035 -0.340 93.166 1.00 9.15 300 LEU A CA 1
ATOM 713 C C . LEU A 1 93 ? 6.259 -0.284 91.650 1.00 8.24 300 LEU A C 1
ATOM 714 O O . LEU A 1 93 ? 6.704 -1.255 91.046 1.00 8.53 300 LEU A O 1
ATOM 719 N N . LYS A 1 94 ? 6.022 0.921 91.099 1.00 8.10 301 LYS A N 1
ATOM 720 C CA . LYS A 1 94 ? 6.188 1.087 89.676 1.00 8.22 301 LYS A CA 1
ATOM 721 C C . LYS A 1 94 ? 7.327 2.053 89.383 1.00 7.59 301 LYS A C 1
ATOM 722 O O . LYS A 1 94 ? 7.258 3.223 89.723 1.00 9.66 301 LYS A O 1
ATOM 728 N N . THR A 1 95 ? 8.360 1.516 88.713 1.00 7.60 302 THR A N 1
ATOM 729 C CA . THR A 1 95 ? 9.539 2.255 88.311 1.00 7.24 302 THR A CA 1
ATOM 730 C C . THR A 1 95 ? 9.532 2.369 86.780 1.00 7.13 302 THR A C 1
ATOM 731 O O . THR A 1 95 ? 9.302 1.379 86.091 1.00 9.76 302 THR A O 1
ATOM 735 N N . THR A 1 96 ? 9.741 3.570 86.272 1.00 6.21 303 THR A N 1
ATOM 736 C CA . THR A 1 96 ? 9.909 3.751 84.845 1.00 6.26 303 THR A CA 1
ATOM 737 C C . THR A 1 96 ? 11.345 4.182 84.582 1.00 6.03 303 THR A C 1
ATOM 738 O O . THR A 1 96 ? 11.949 4.883 85.387 1.00 6.53 303 THR A O 1
ATOM 742 N N . VAL A 1 97 ? 11.875 3.761 83.423 1.00 5.64 304 VAL A N 1
ATOM 743 C CA . VAL A 1 97 ? 13.255 4.039 83.058 1.00 5.62 304 VAL A CA 1
ATOM 744 C C . VAL A 1 97 ? 13.365 3.925 81.542 1.00 5.56 304 VAL A C 1
ATOM 745 O O . VAL A 1 97 ? 12.637 3.164 80.919 1.00 7.35 304 VAL A O 1
ATOM 749 N N . LYS A 1 98 ? 14.356 4.618 80.973 1.00 5.30 305 LYS A N 1
ATOM 750 C CA . LYS A 1 98 ? 14.678 4.485 79.577 1.00 5.54 305 LYS A CA 1
ATOM 751 C C . LYS A 1 98 ? 16.020 3.783 79.439 1.00 5.21 305 LYS A C 1
ATOM 752 O O . LYS A 1 98 ? 16.890 3.880 80.318 1.00 6.19 305 LYS A O 1
ATOM 758 N N . GLY A 1 99 ? 16.189 3.158 78.284 1.00 5.21 306 GLY A N 1
ATOM 759 C CA . GLY A 1 99 ? 17.462 2.639 77.843 1.00 5.14 306 GLY A CA 1
ATOM 760 C C . GLY A 1 99 ? 17.680 2.995 76.378 1.00 5.15 306 GLY A C 1
ATOM 761 O O . GLY A 1 99 ? 16.841 3.655 75.738 1.00 5.22 306 GLY A O 1
ATOM 762 N N . HIS A 1 100 ? 18.820 2.559 75.851 1.00 5.00 307 HIS A N 1
ATOM 763 C CA . HIS A 1 100 ? 19.097 2.723 74.440 1.00 5.03 307 HIS A CA 1
ATOM 764 C C . HIS A 1 100 ? 20.110 1.663 74.014 1.00 4.93 307 HIS A C 1
ATOM 765 O O . HIS A 1 100 ? 20.883 1.189 74.844 1.00 5.13 307 HIS A O 1
ATOM 772 N N . LEU A 1 101 ? 20.164 1.367 72.734 1.00 4.85 308 LEU A N 1
ATOM 773 C CA . LEU A 1 101 ? 21.151 0.410 72.228 1.00 4.89 308 LEU A CA 1
ATOM 774 C C . LEU A 1 101 ? 22.461 1.119 71.881 1.00 5.15 308 LEU A C 1
ATOM 775 O O . LEU A 1 101 ? 22.481 2.232 71.346 1.00 5.76 308 LEU A O 1
ATOM 780 N N . SER A 1 102 ? 23.567 0.467 72.222 1.00 5.32 309 SER A N 1
ATOM 781 C CA . SER A 1 102 ? 24.922 0.873 71.907 1.00 5.97 309 SER A CA 1
ATOM 782 C C . SER A 1 102 ? 25.694 -0.400 71.572 1.00 6.11 309 SER A C 1
ATOM 783 O O . SER A 1 102 ? 25.863 -1.258 72.432 1.00 6.84 309 SER A O 1
ATOM 786 N N . ILE A 1 103 ? 26.070 -0.572 70.313 1.00 5.98 310 ILE A N 1
ATOM 787 C CA . ILE A 1 103 ? 26.623 -1.812 69.849 1.00 6.61 310 ILE A CA 1
ATOM 788 C C . ILE A 1 103 ? 28.128 -1.667 69.750 1.00 7.45 310 ILE A C 1
ATOM 789 O O . ILE A 1 103 ? 28.634 -0.924 68.916 1.00 8.26 310 ILE A O 1
ATOM 794 N N . GLU A 1 104 ? 28.837 -2.481 70.551 1.00 8.40 311 GLU A N 1
ATOM 795 C CA . GLU A 1 104 ? 30.293 -2.563 70.555 1.00 9.81 311 GLU A CA 1
ATOM 796 C C . GLU A 1 104 ? 30.761 -3.895 69.973 1.00 11.22 311 GLU A C 1
ATOM 797 O O . GLU A 1 104 ? 31.962 -4.092 69.869 1.00 14.44 311 GLU A O 1
ATOM 803 N N . ASP A 1 105 ? 29.840 -4.822 69.684 1.00 8.83 312 ASP A N 1
ATOM 804 C CA . ASP A 1 105 ? 30.086 -6.129 69.136 1.00 8.49 312 ASP A CA 1
ATOM 805 C C . ASP A 1 105 ? 29.066 -6.374 68.029 1.00 7.14 312 ASP A C 1
ATOM 806 O O . ASP A 1 105 ? 27.869 -6.510 68.288 1.00 7.29 312 ASP A O 1
ATOM 811 N N . LEU A 1 106 ? 29.532 -6.386 66.792 1.00 7.51 313 LEU A N 1
ATOM 812 C CA . LEU A 1 106 ? 28.622 -6.399 65.644 1.00 6.97 313 LEU A CA 1
ATOM 813 C C . LEU A 1 106 ? 27.872 -7.723 65.517 1.00 6.74 313 LEU A C 1
ATOM 814 O O . LEU A 1 106 ? 26.917 -7.806 64.764 1.00 6.45 313 LEU A O 1
ATOM 819 N N . THR A 1 107 ? 28.303 -8.762 66.248 1.00 7.00 314 THR A N 1
ATOM 820 C CA . THR A 1 107 ? 27.542 -9.978 66.294 1.00 7.73 314 THR A CA 1
ATOM 821 C C . THR A 1 107 ? 26.182 -9.785 66.986 1.00 7.39 314 THR A C 1
ATOM 822 O O . THR A 1 107 ? 25.308 -10.637 66.883 1.00 8.65 314 THR A O 1
ATOM 826 N N . LEU A 1 108 ? 25.963 -8.634 67.634 1.00 6.06 315 LEU A N 1
ATOM 827 C CA . LEU A 1 108 ? 24.685 -8.354 68.250 1.00 6.13 315 LEU A CA 1
ATOM 828 C C . LEU A 1 108 ? 23.647 -7.797 67.281 1.00 5.73 315 LEU A C 1
ATOM 829 O O . LEU A 1 108 ? 22.471 -7.755 67.623 1.00 6.20 315 LEU A O 1
ATOM 834 N N . ILE A 1 109 ? 24.068 -7.362 66.090 1.00 5.38 316 ILE A N 1
ATOM 835 C CA . ILE A 1 109 ? 23.099 -6.893 65.088 1.00 5.51 316 ILE A CA 1
ATOM 836 C C . ILE A 1 109 ? 22.190 -8.071 64.749 1.00 5.48 316 ILE A C 1
ATOM 837 O O . ILE A 1 109 ? 22.644 -9.219 64.586 1.00 6.48 316 ILE A O 1
ATOM 842 N N . ASP A 1 110 ? 20.886 -7.811 64.614 1.00 5.38 317 ASP A N 1
ATOM 843 C CA . ASP A 1 110 ? 19.891 -8.803 64.221 1.00 5.76 317 ASP A CA 1
ATOM 844 C C . ASP A 1 110 ? 19.726 -9.896 65.258 1.00 5.95 317 ASP A C 1
ATOM 845 O O . ASP A 1 110 ? 19.398 -11.033 64.941 1.00 8.37 317 ASP A O 1
ATOM 850 N N . THR A 1 111 ? 19.957 -9.566 66.524 1.00 6.03 318 THR A N 1
ATOM 851 C CA . THR A 1 111 ? 19.721 -10.450 67.647 1.00 6.57 318 THR A CA 1
ATOM 852 C C . THR A 1 111 ? 18.840 -9.779 68.678 1.00 6.64 318 THR A C 1
ATOM 853 O O . THR A 1 111 ? 18.836 -8.545 68.818 1.00 7.11 318 THR A O 1
ATOM 857 N N . GLY A 1 112 ? 18.055 -10.564 69.424 1.00 6.82 319 GLY A N 1
ATOM 858 C CA . GLY A 1 112 ? 17.110 -9.985 70.391 1.00 6.60 319 GLY A CA 1
ATOM 859 C C . GLY A 1 112 ? 17.827 -9.682 71.690 1.00 6.59 319 GLY A C 1
ATOM 860 O O . GLY A 1 112 ? 18.613 -10.486 72.212 1.00 6.99 319 GLY A O 1
ATOM 861 N N . ILE A 1 113 ? 17.562 -8.476 72.214 1.00 5.61 320 ILE A N 1
ATOM 862 C CA . ILE A 1 113 ? 18.265 -7.948 73.381 1.00 5.48 320 ILE A CA 1
ATOM 863 C C . ILE A 1 113 ? 17.238 -7.593 74.434 1.00 5.17 320 ILE A C 1
ATOM 864 O O . ILE A 1 113 ? 16.564 -6.564 74.297 1.00 5.03 320 ILE A O 1
ATOM 869 N N . PRO A 1 114 ? 17.080 -8.375 75.529 1.00 5.51 321 PRO A N 1
ATOM 870 C CA . PRO A 1 114 ? 16.116 -8.062 76.580 1.00 5.39 321 PRO A CA 1
ATOM 871 C C . PRO A 1 114 ? 16.750 -7.210 77.682 1.00 5.12 321 PRO A C 1
ATOM 872 O O . PRO A 1 114 ? 17.931 -7.257 77.899 1.00 5.89 321 PRO A O 1
ATOM 876 N N . ASN A 1 115 ? 15.905 -6.483 78.405 1.00 4.92 322 ASN A N 1
ATOM 877 C CA . ASN A 1 115 ? 16.267 -5.982 79.717 1.00 4.87 322 ASN A CA 1
ATOM 878 C C . ASN A 1 115 ? 15.880 -7.001 80.794 1.00 5.40 322 ASN A C 1
ATOM 879 O O . ASN A 1 115 ? 14.880 -7.722 80.639 1.00 5.86 322 ASN A O 1
ATOM 883 N N . LYS A 1 116 ? 16.619 -7.017 81.894 1.00 5.55 323 LYS A N 1
ATOM 884 C CA . LYS A 1 116 ? 16.312 -7.905 83.019 1.00 5.44 323 LYS A CA 1
ATOM 885 C C . LYS A 1 116 ? 16.390 -7.092 84.299 1.00 5.18 323 LYS A C 1
ATOM 886 O O . LYS A 1 116 ? 17.194 -6.142 84.393 1.00 5.42 323 LYS A O 1
ATOM 892 N N . ALA A 1 117 ? 15.617 -7.463 85.309 1.00 5.45 324 ALA A N 1
ATOM 893 C CA . ALA A 1 117 ? 15.727 -6.830 86.614 1.00 5.65 324 ALA A CA 1
ATOM 894 C C . ALA A 1 117 ? 15.382 -7.836 87.711 1.00 5.72 324 ALA A C 1
ATOM 895 O O . ALA A 1 117 ? 14.607 -8.772 87.511 1.00 5.49 324 ALA A O 1
ATOM 897 N N . THR A 1 118 ? 15.913 -7.603 88.907 1.00 5.87 325 THR A N 1
ATOM 898 C CA . THR A 1 118 ? 15.661 -8.429 90.087 1.00 5.84 325 THR A CA 1
ATOM 899 C C . THR A 1 118 ? 15.461 -7.526 91.313 1.00 5.68 325 THR A C 1
ATOM 900 O O . THR A 1 118 ? 16.325 -6.695 91.626 1.00 6.03 325 THR A O 1
ATOM 904 N N . ALA A 1 119 ? 14.317 -7.658 91.978 1.00 5.50 326 ALA A N 1
ATOM 905 C CA . ALA A 1 119 ? 14.087 -7.019 93.256 1.00 5.68 326 ALA A CA 1
ATOM 906 C C . ALA A 1 119 ? 14.526 -7.945 94.396 1.00 5.61 326 ALA A C 1
ATOM 907 O O . ALA A 1 119 ? 14.486 -9.177 94.263 1.00 6.57 326 ALA A O 1
ATOM 909 N N . LYS A 1 120 ? 14.918 -7.379 95.525 1.00 5.71 327 LYS A N 1
ATOM 910 C CA . LYS A 1 120 ? 15.365 -8.121 96.680 1.00 5.76 327 LYS A CA 1
ATOM 911 C C . LYS A 1 120 ? 14.960 -7.391 97.951 1.00 5.81 327 LYS A C 1
ATOM 912 O O . LYS A 1 120 ? 15.085 -6.153 98.004 1.00 6.64 327 LYS A O 1
ATOM 918 N N . VAL A 1 121 ? 14.440 -8.121 98.933 1.00 5.53 328 VAL A N 1
ATOM 919 C CA . VAL A 1 121 ? 1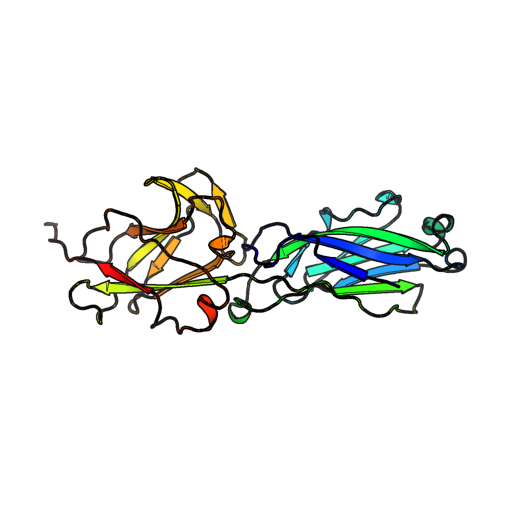4.056 -7.580 100.219 1.00 5.83 328 VAL A CA 1
ATOM 920 C C . VAL A 1 121 ? 15.044 -8.141 101.233 1.00 5.69 328 VAL A C 1
ATOM 921 O O . VAL A 1 121 ? 15.116 -9.355 101.429 1.00 6.25 328 VAL A O 1
ATOM 925 N N . ASP A 1 122 ? 15.844 -7.261 101.847 1.00 6.27 329 ASP A N 1
ATOM 926 C CA . ASP A 1 122 ? 16.972 -7.704 102.659 1.00 6.49 329 ASP A CA 1
ATOM 927 C C . ASP A 1 122 ? 17.864 -8.625 101.807 1.00 7.63 329 ASP A C 1
ATOM 928 O O . ASP A 1 122 ? 18.343 -8.149 100.765 1.00 8.37 329 ASP A O 1
ATOM 933 N N . ASN A 1 123 ? 18.049 -9.886 102.193 1.00 8.15 330 ASN A N 1
ATOM 934 C CA . ASN A 1 123 ? 18.849 -10.811 101.398 1.00 8.02 330 ASN A CA 1
ATOM 935 C C . ASN A 1 123 ? 18.045 -11.702 100.462 1.00 7.24 330 ASN A C 1
ATOM 936 O O . ASN A 1 123 ? 18.639 -12.503 99.745 1.00 7.56 330 ASN A O 1
ATOM 941 N N . GLU A 1 124 ? 16.727 -11.593 100.514 1.00 6.12 331 GLU A N 1
ATOM 942 C CA . GLU A 1 124 ? 15.860 -12.529 99.819 1.00 6.28 331 GLU A CA 1
ATOM 943 C C . GLU A 1 124 ? 15.422 -11.983 98.459 1.00 6.02 331 GLU A C 1
ATOM 944 O O . GLU A 1 124 ? 14.664 -11.011 98.366 1.00 6.74 331 GLU A O 1
ATOM 950 N N . ALA A 1 125 ? 15.918 -12.611 97.410 1.00 5.92 332 ALA A N 1
ATOM 951 C CA . ALA A 1 125 ? 15.646 -12.198 96.046 1.00 6.49 332 ALA A CA 1
ATOM 952 C C . ALA A 1 125 ? 14.265 -12.666 95.609 1.00 6.57 332 ALA A C 1
ATOM 953 O O . ALA A 1 125 ? 13.875 -13.803 95.886 1.00 8.21 332 ALA A O 1
ATOM 955 N N . HIS A 1 126 ? 13.570 -11.800 94.877 1.00 6.35 333 HIS A N 1
ATOM 956 C CA . HIS A 1 126 ? 12.494 -12.228 93.998 1.00 6.68 333 HIS A CA 1
ATOM 957 C C . HIS A 1 126 ? 13.088 -12.865 92.747 1.00 6.84 333 HIS A C 1
ATOM 958 O O . HIS A 1 126 ? 14.273 -12.805 92.484 1.00 7.37 333 HIS A O 1
ATOM 965 N N . HIS A 1 127 ? 12.245 -13.507 91.963 1.00 7.74 334 HIS A N 1
ATOM 966 C CA . HIS A 1 127 ? 12.690 -14.091 90.707 1.00 8.08 334 HIS A CA 1
ATOM 967 C C . HIS A 1 127 ? 12.986 -12.956 89.710 1.00 7.82 334 HIS A C 1
ATOM 968 O O . HIS A 1 127 ? 12.307 -11.932 89.684 1.00 7.77 334 HIS A O 1
ATOM 975 N N . GLU A 1 128 ? 14.025 -13.158 88.893 1.00 7.78 335 GLU A N 1
ATOM 976 C CA . GLU A 1 128 ? 14.397 -12.201 87.855 1.00 7.41 335 GLU A CA 1
ATOM 977 C C . GLU A 1 128 ? 13.279 -12.074 86.831 1.00 7.18 335 GLU A C 1
ATOM 978 O O . GLU A 1 128 ? 12.690 -13.094 86.430 1.00 9.09 335 GLU A O 1
ATOM 984 N N . VAL A 1 129 ? 13.012 -10.852 86.404 1.00 6.46 336 VAL A N 1
ATOM 985 C CA . VAL A 1 129 ? 12.040 -10.592 85.366 1.00 6.82 336 VAL A CA 1
ATOM 986 C C . VAL A 1 129 ? 12.765 -10.075 84.135 1.00 6.35 336 VAL A C 1
ATOM 987 O O . VAL A 1 129 ? 13.841 -9.497 84.209 1.00 6.91 336 VAL A O 1
ATOM 991 N N . LYS A 1 130 ? 12.153 -10.286 82.974 1.00 6.60 337 LYS A N 1
ATOM 992 C CA . LYS A 1 130 ? 12.704 -9.930 81.680 1.00 7.22 337 LYS A CA 1
ATOM 993 C C . LYS A 1 130 ? 11.629 -9.239 80.849 1.00 6.51 337 LYS A C 1
ATOM 994 O O . LYS A 1 130 ? 10.479 -9.657 80.821 1.00 6.75 337 LYS A O 1
ATOM 1000 N N . SER A 1 131 ? 12.076 -8.242 80.092 1.00 5.77 338 SER A N 1
ATOM 1001 C CA . SER A 1 131 ? 11.221 -7.582 79.113 1.00 5.42 338 SER A CA 1
ATOM 1002 C C . SER A 1 131 ? 11.232 -8.361 77.802 1.00 5.24 338 SER A C 1
ATOM 1003 O O . SER A 1 131 ? 12.129 -9.168 77.589 1.00 5.69 338 SER A O 1
ATOM 1006 N N . GLU A 1 132 ? 10.361 -7.968 76.869 1.00 5.11 339 GLU A N 1
ATOM 1007 C CA . GLU A 1 132 ? 10.514 -8.365 75.499 1.00 5.42 339 GLU A CA 1
ATOM 1008 C C . GLU A 1 132 ? 11.866 -7.908 74.975 1.00 5.26 339 GLU A C 1
ATOM 1009 O O . GLU A 1 132 ? 12.447 -6.882 75.428 1.00 5.75 339 GLU A O 1
ATOM 1015 N N . GLU A 1 133 ? 12.314 -8.582 73.929 1.00 5.33 340 GLU A N 1
ATOM 1016 C CA . GLU A 1 133 ? 13.553 -8.301 73.254 1.00 5.41 340 GLU A CA 1
ATOM 1017 C C . GLU A 1 133 ? 13.375 -7.185 72.229 1.00 5.46 340 GLU A C 1
ATOM 1018 O O . GLU A 1 133 ? 12.391 -7.151 71.525 1.00 6.09 340 GLU A O 1
ATOM 1024 N N . VAL A 1 134 ? 14.401 -6.315 72.151 1.00 5.15 341 VAL A N 1
ATOM 1025 C CA . VAL A 1 134 ? 14.509 -5.333 71.076 1.00 5.54 341 VAL A CA 1
ATOM 1026 C C . VAL A 1 134 ? 15.592 -5.769 70.116 1.00 4.94 341 VAL A C 1
ATOM 1027 O O . VAL A 1 134 ? 16.429 -6.615 70.421 1.00 4.83 341 VAL A O 1
ATOM 1031 N N . PHE A 1 135 ? 15.571 -5.196 68.905 1.00 5.06 342 PHE A N 1
ATOM 1032 C CA . PHE A 1 135 ? 16.477 -5.546 67.815 1.00 5.43 342 PHE A CA 1
ATOM 1033 C C . PHE A 1 135 ? 16.982 -4.282 67.137 1.00 5.39 342 PHE A C 1
ATOM 1034 O O . PHE A 1 135 ? 16.271 -3.252 67.115 1.00 5.58 342 PHE A O 1
ATOM 1042 N N . THR A 1 136 ? 18.139 -4.369 66.521 1.00 5.53 343 THR A N 1
ATOM 1043 C CA . THR A 1 136 ? 18.595 -3.353 65.573 1.00 5.15 343 THR A CA 1
ATOM 1044 C C . THR A 1 136 ? 19.189 -4.054 64.362 1.00 5.52 343 THR A C 1
ATOM 1045 O O . THR A 1 136 ? 19.623 -5.212 64.476 1.00 7.47 343 THR A O 1
ATOM 1049 N N . GLY A 1 137 ? 19.190 -3.403 63.217 1.00 4.90 344 GLY A N 1
ATOM 1050 C CA . GLY A 1 137 ? 19.545 -3.983 61.943 1.00 4.57 344 GLY A CA 1
ATOM 1051 C C . GLY A 1 137 ? 20.696 -3.277 61.301 1.00 4.80 344 GLY A C 1
ATOM 1052 O O . GLY A 1 137 ? 21.419 -2.464 61.914 1.00 5.45 344 GLY A O 1
ATOM 1053 N N . GLY A 1 138 ? 20.917 -3.544 60.032 1.00 4.47 345 GLY A N 1
ATOM 1054 C CA . GLY A 1 138 ? 21.985 -2.882 59.305 1.00 4.59 345 GLY A CA 1
ATOM 1055 C C . GLY A 1 138 ? 21.978 -3.276 57.843 1.00 4.69 345 GLY A C 1
ATOM 1056 O O . GLY A 1 138 ? 21.158 -4.104 57.398 1.00 4.90 345 GLY A O 1
ATOM 1057 N N . LYS A 1 139 ? 22.972 -2.773 57.118 1.00 4.81 346 LYS A N 1
ATOM 1058 C CA . LYS A 1 139 ? 23.132 -3.054 55.696 1.00 4.99 346 LYS A CA 1
ATOM 1059 C C . LYS A 1 139 ? 24.602 -2.983 55.346 1.00 4.93 346 LYS A C 1
ATOM 1060 O O . LYS A 1 139 ? 25.319 -2.057 55.752 1.00 5.20 346 LYS A O 1
ATOM 1066 N N . LYS A 1 140 ? 25.040 -3.931 54.501 1.00 5.19 347 LYS A N 1
ATOM 1067 C CA . LYS A 1 140 ? 26.396 -3.991 53.957 1.00 5.37 347 LYS A CA 1
ATOM 1068 C C . LYS A 1 140 ? 26.373 -3.684 52.469 1.00 5.20 347 LYS A C 1
ATOM 1069 O O . LYS A 1 140 ? 25.408 -4.031 51.778 1.00 5.34 347 LYS A O 1
ATOM 1075 N N . PHE A 1 141 ? 27.478 -3.081 51.993 1.00 5.21 348 PHE A N 1
ATOM 1076 C CA . PHE A 1 141 ? 27.608 -2.592 50.615 1.00 5.30 348 PHE A CA 1
ATOM 1077 C C . PHE A 1 141 ? 29.007 -2.891 50.092 1.00 5.69 348 PHE A C 1
ATOM 1078 O O . PHE A 1 141 ? 29.933 -3.041 50.863 1.00 5.84 348 PHE A O 1
ATOM 1086 N N . VAL A 1 142 ? 29.123 -2.904 48.757 1.00 5.40 349 VAL A N 1
ATOM 1087 C CA . VAL A 1 142 ? 30.411 -3.055 48.113 1.00 5.35 349 VAL A CA 1
ATOM 1088 C C . VAL A 1 142 ? 30.474 -2.097 46.939 1.00 5.29 349 VAL A C 1
ATOM 1089 O O . VAL A 1 142 ? 29.618 -2.133 46.065 1.00 5.73 349 VAL A O 1
ATOM 1093 N N . LYS A 1 143 ? 31.517 -1.270 46.921 1.00 5.28 350 LYS A N 1
ATOM 1094 C CA . LYS A 1 143 ? 31.759 -0.350 45.811 1.00 5.76 350 LYS A CA 1
ATOM 1095 C C . LYS A 1 143 ? 32.492 -1.072 44.688 1.00 6.57 350 LYS A C 1
ATOM 1096 O O . LYS A 1 143 ? 33.587 -1.594 44.922 1.00 6.22 350 LYS A O 1
ATOM 1102 N N . VAL A 1 144 ? 31.918 -1.056 43.481 1.00 6.96 351 VAL A N 1
ATOM 1103 C CA . VAL A 1 144 ? 32.484 -1.794 42.346 1.00 7.64 351 VAL A CA 1
ATOM 1104 C C . VAL A 1 144 ? 32.499 -0.926 41.079 1.00 7.13 351 VAL A C 1
ATOM 1105 O O . VAL A 1 144 ? 31.834 0.097 40.979 1.00 7.18 351 VAL A O 1
ATOM 1109 N N . ASP A 1 145 ? 33.259 -1.392 40.086 1.00 7.54 352 ASP A N 1
ATOM 1110 C CA . ASP A 1 145 ? 33.232 -0.844 38.739 1.00 9.06 352 ASP A CA 1
ATOM 1111 C C . ASP A 1 145 ? 31.941 -1.247 38.029 1.00 9.38 352 ASP A C 1
ATOM 1112 O O . ASP A 1 145 ? 31.594 -2.401 38.045 1.00 11.84 352 ASP A O 1
ATOM 1117 N N . GLY A 1 146 ? 31.226 -0.274 37.468 1.00 10.78 353 GLY A N 1
ATOM 1118 C CA . GLY A 1 146 ? 29.921 -0.520 36.844 1.00 12.64 353 GLY A CA 1
ATOM 1119 C C . GLY A 1 146 ? 29.928 -1.459 35.649 1.00 16.05 353 GLY A C 1
ATOM 1120 O O . GLY A 1 146 ? 28.921 -2.142 35.436 1.00 20.21 353 GLY A O 1
ATOM 1121 N N . SER A 1 147 ? 31.047 -1.476 34.921 1.00 16.51 354 SER A N 1
ATOM 1122 C CA . SER A 1 147 ? 31.188 -2.341 33.743 1.00 19.31 354 SER A CA 1
ATOM 1123 C C . SER A 1 147 ? 31.989 -3.609 34.018 1.00 20.00 354 SER A C 1
ATOM 1124 O O . SER A 1 147 ? 32.308 -4.329 33.093 1.00 26.57 354 SER A O 1
ATOM 1127 N N . ASN A 1 148 ? 32.524 -3.743 35.214 1.00 16.50 355 ASN A N 1
ATOM 1128 C CA . ASN A 1 148 ? 33.210 -4.937 35.663 1.00 15.45 355 ASN A CA 1
ATOM 1129 C C . ASN A 1 148 ? 32.960 -5.076 37.150 1.00 13.44 355 ASN A C 1
ATOM 1130 O O . ASN A 1 148 ? 33.799 -4.662 37.953 1.00 12.71 355 ASN A O 1
ATOM 1135 N N . GLN A 1 149 ? 31.774 -5.597 37.501 1.00 13.00 356 GLN A N 1
ATOM 1136 C CA . GLN A 1 149 ? 31.288 -5.556 38.868 1.00 12.94 356 GLN A CA 1
ATOM 1137 C C . GLN A 1 149 ? 32.091 -6.469 39.794 1.00 12.10 356 GLN A C 1
ATOM 1138 O O . GLN A 1 149 ? 31.878 -6.429 41.003 1.00 13.13 356 GLN A O 1
ATOM 1144 N N . SER A 1 150 ? 33.060 -7.225 39.255 1.00 11.76 357 SER A N 1
ATOM 1145 C CA . SER A 1 150 ? 33.958 -8.033 40.067 1.00 11.49 357 SER A CA 1
ATOM 1146 C C . SER A 1 150 ? 35.104 -7.203 40.659 1.00 10.95 357 SER A C 1
ATOM 1147 O O . SER A 1 150 ? 35.784 -7.616 41.600 1.00 12.44 357 SER A O 1
ATOM 1150 N N . LYS A 1 151 ? 35.352 -6.028 40.102 1.00 9.94 358 LYS A N 1
ATOM 1151 C CA . LYS A 1 151 ? 36.410 -5.144 40.542 1.00 9.81 358 LYS A CA 1
ATOM 1152 C C . LYS A 1 151 ? 35.884 -4.273 41.675 1.00 8.41 358 LYS A C 1
ATOM 1153 O O . LYS A 1 151 ? 35.026 -3.409 41.449 1.00 8.72 358 LYS A O 1
ATOM 1159 N N . THR A 1 152 ? 36.490 -4.412 42.855 1.00 8.11 359 THR A N 1
ATOM 1160 C CA . THR A 1 152 ? 36.130 -3.636 44.033 1.00 8.16 359 THR A CA 1
ATOM 1161 C C . THR A 1 152 ? 37.060 -2.445 44.166 1.00 8.33 359 THR A C 1
ATOM 1162 O O . THR A 1 152 ? 38.195 -2.510 43.742 1.00 9.48 359 THR A O 1
ATOM 1166 N N . LEU A 1 153 ? 36.537 -1.347 44.714 1.00 7.71 360 LEU A N 1
ATOM 1167 C CA . LEU A 1 153 ? 37.199 -0.047 44.637 1.00 7.60 360 LEU A CA 1
ATOM 1168 C C . LEU A 1 153 ? 37.446 0.597 46.000 1.00 7.37 360 LEU A C 1
ATOM 1169 O O . LEU A 1 153 ? 36.537 0.739 46.824 1.00 7.91 360 LEU A O 1
ATOM 1174 N N . ALA A 1 154 ? 38.682 1.006 46.223 1.00 7.89 361 ALA A N 1
ATOM 1175 C CA . ALA A 1 154 ? 39.142 1.698 47.430 1.00 8.70 361 ALA A CA 1
ATOM 1176 C C . ALA A 1 154 ? 38.987 3.196 47.286 1.00 9.36 361 ALA A C 1
ATOM 1177 O O . ALA A 1 154 ? 39.088 3.756 46.211 1.00 10.49 361 ALA A O 1
ATOM 1179 N N . GLY A 1 155 ? 38.816 3.854 48.437 1.00 8.69 362 GLY A N 1
ATOM 1180 C CA . GLY A 1 155 ? 38.865 5.295 48.530 1.00 8.98 362 GLY A CA 1
ATOM 1181 C C . GLY A 1 155 ? 37.529 5.998 48.345 1.00 8.14 362 GLY A C 1
ATOM 1182 O O . GLY A 1 155 ? 37.485 7.220 48.409 1.00 10.37 362 GLY A O 1
ATOM 1183 N N . ALA A 1 156 ? 36.438 5.254 48.136 1.00 7.25 363 ALA A N 1
ATOM 1184 C CA . ALA A 1 156 ? 35.140 5.921 48.064 1.00 6.73 363 ALA A CA 1
ATOM 1185 C C . ALA A 1 156 ? 34.694 6.287 49.468 1.00 6.61 363 ALA A C 1
ATOM 1186 O O . ALA A 1 156 ? 34.963 5.552 50.413 1.00 8.08 363 ALA A O 1
ATOM 1188 N N . GLN A 1 157 ? 33.992 7.423 49.592 1.00 6.31 364 GLN A N 1
ATOM 1189 C CA . GLN A 1 157 ? 33.404 7.800 50.852 1.00 6.20 364 GLN A CA 1
ATOM 1190 C C . GLN A 1 157 ? 31.908 7.936 50.668 1.00 6.03 364 GLN A C 1
ATOM 1191 O O . GLN A 1 157 ? 31.479 8.596 49.713 1.00 6.19 364 GLN A O 1
ATOM 1197 N N . PHE A 1 158 ? 31.131 7.382 51.625 1.00 5.85 365 PHE A N 1
ATOM 1198 C CA . PHE A 1 158 ? 29.682 7.447 51.570 1.00 5.94 365 PHE A CA 1
ATOM 1199 C C . PHE A 1 158 ? 29.126 7.916 52.899 1.00 5.30 365 PHE A C 1
ATOM 1200 O O . PHE A 1 158 ? 29.489 7.435 53.970 1.00 5.49 365 PHE A O 1
ATOM 1208 N N . GLN A 1 159 ? 28.171 8.865 52.793 1.00 4.85 366 GLN A N 1
ATOM 1209 C CA . GLN A 1 159 ? 27.375 9.323 53.922 1.00 5.55 366 GLN A CA 1
ATOM 1210 C C . GLN A 1 159 ? 26.061 8.539 54.021 1.00 5.22 366 GLN A C 1
ATOM 1211 O O . GLN A 1 159 ? 25.483 8.187 53.013 1.00 5.74 366 GLN A O 1
ATOM 1217 N N . LEU A 1 160 ? 25.578 8.379 55.259 1.00 4.97 367 LEU A N 1
ATOM 1218 C CA . LEU A 1 160 ? 24.235 7.854 55.509 1.00 5.21 367 LEU A CA 1
ATOM 1219 C C . LEU A 1 160 ? 23.239 9.010 55.556 1.00 5.04 367 LEU A C 1
ATOM 1220 O O . LEU A 1 160 ? 23.422 9.954 56.344 1.00 5.36 367 LEU A O 1
ATOM 1225 N N . VAL A 1 161 ? 22.210 8.918 54.740 1.00 5.30 368 VAL A N 1
ATOM 1226 C CA . VAL A 1 161 ? 21.196 9.975 54.639 1.00 5.26 368 VAL A CA 1
ATOM 1227 C C . VAL A 1 161 ? 19.804 9.354 54.568 1.00 5.31 368 VAL A C 1
ATOM 1228 O O . VAL A 1 161 ? 19.654 8.116 54.437 1.00 5.66 368 VAL A O 1
ATOM 1232 N N . ILE A 1 162 ? 18.782 10.217 54.631 1.00 5.30 369 ILE A N 1
ATOM 1233 C CA . ILE A 1 162 ? 17.400 9.833 54.423 1.00 5.59 369 ILE A CA 1
ATOM 1234 C C . ILE A 1 162 ? 16.893 10.654 53.249 1.00 5.44 369 ILE A C 1
ATOM 1235 O O . ILE A 1 162 ? 17.119 11.888 53.213 1.00 5.56 369 ILE A O 1
ATOM 1240 N N . VAL A 1 163 ? 16.184 10.025 52.304 1.00 5.87 370 VAL A N 1
ATOM 1241 C CA . VAL A 1 163 ? 15.590 10.686 51.156 1.00 5.85 370 VAL A CA 1
ATOM 1242 C C . VAL A 1 163 ? 14.067 10.582 51.245 1.00 5.70 370 VAL A C 1
ATOM 1243 O O . VAL A 1 163 ? 13.489 9.625 51.795 1.00 6.32 370 VAL A O 1
ATOM 1247 N N . LYS A 1 164 ? 13.376 11.617 50.717 1.00 5.95 371 LYS A N 1
ATOM 1248 C CA . LYS A 1 164 ? 11.925 11.660 50.639 1.00 6.58 371 LYS A CA 1
ATOM 1249 C C . LYS A 1 164 ? 11.582 12.666 49.547 1.00 7.43 371 LYS A C 1
ATOM 1250 O O . LYS A 1 164 ? 12.217 13.693 49.437 1.00 8.27 371 LYS A O 1
ATOM 1256 N N . ASN A 1 165 ? 10.559 12.333 48.752 1.00 9.20 372 ASN A N 1
ATOM 1257 C CA . ASN A 1 165 ? 10.094 13.250 47.727 1.00 10.89 372 ASN A CA 1
ATOM 1258 C C . ASN A 1 165 ? 11.210 13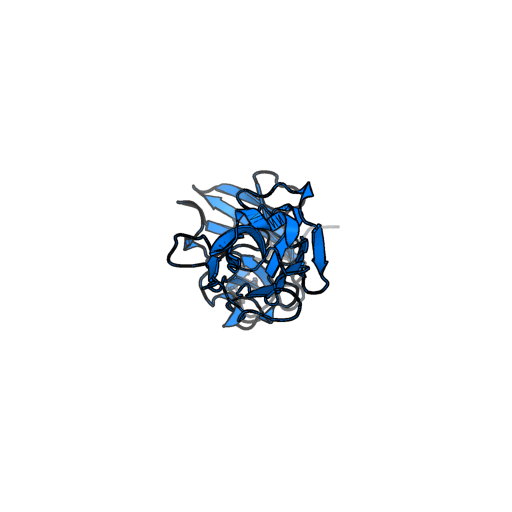.702 46.782 1.00 11.17 372 ASN A C 1
ATOM 1259 O O . ASN A 1 165 ? 11.227 14.846 46.299 1.00 14.47 372 ASN A O 1
ATOM 1264 N N . GLY A 1 166 ? 12.143 12.804 46.500 1.00 9.66 373 GLY A N 1
ATOM 1265 C CA . GLY A 1 166 ? 13.168 13.126 45.522 1.00 11.32 373 GLY A CA 1
ATOM 1266 C C . GLY A 1 166 ? 14.312 13.965 46.036 1.00 9.73 373 GLY A C 1
ATOM 1267 O O . GLY A 1 166 ? 15.081 14.450 45.221 1.00 11.29 373 GLY A O 1
ATOM 1268 N N . GLN A 1 167 ? 14.412 14.156 47.351 1.00 9.05 374 GLN A N 1
ATOM 1269 C CA . GLN A 1 167 ? 15.442 14.984 47.924 1.00 9.38 374 GLN A CA 1
ATOM 1270 C C . GLN A 1 167 ? 16.086 14.304 49.126 1.00 7.89 374 GLN A C 1
ATOM 1271 O O . GLN A 1 167 ? 15.427 13.527 49.787 1.00 7.77 374 GLN A O 1
ATOM 1277 N N . VAL A 1 168 ? 17.328 14.655 49.405 1.00 8.31 375 VAL A N 1
ATOM 1278 C CA . VAL A 1 168 ? 17.920 14.331 50.699 1.00 8.04 375 VAL A CA 1
ATOM 1279 C C . VAL A 1 168 ? 17.268 15.222 51.736 1.00 9.02 375 VAL A C 1
ATOM 1280 O O . VAL A 1 168 ? 17.329 16.442 51.590 1.00 11.45 375 VAL A O 1
ATOM 1284 N N . VAL A 1 169 ? 16.611 14.670 52.757 1.00 7.85 376 VAL A N 1
ATOM 1285 C CA . VAL A 1 169 ? 15.893 15.431 53.776 1.00 8.15 376 VAL A CA 1
ATOM 1286 C C . VAL A 1 169 ? 16.611 15.385 55.121 1.00 8.24 376 VAL A C 1
ATOM 1287 O O . VAL A 1 169 ? 16.418 16.328 55.895 1.00 9.84 376 VAL A O 1
ATOM 1291 N N . LYS A 1 170 ? 17.387 14.323 55.398 1.00 6.69 377 LYS A N 1
ATOM 1292 C CA . LYS A 1 170 ? 18.084 14.253 56.680 1.00 6.66 377 LYS A CA 1
ATOM 1293 C C . LYS A 1 170 ? 19.451 13.644 56.457 1.00 6.15 377 LYS A C 1
ATOM 1294 O O . LYS A 1 170 ? 19.607 12.850 55.532 1.00 6.63 377 LYS A O 1
ATOM 1300 N N . TYR A 1 171 ? 20.389 13.994 57.317 1.00 6.32 378 TYR A N 1
ATOM 1301 C CA . TYR A 1 171 ? 21.740 13.500 57.366 1.00 5.96 378 TYR A CA 1
ATOM 1302 C C . TYR A 1 171 ? 21.961 12.827 58.703 1.00 5.84 378 TYR A C 1
ATOM 1303 O O . TYR A 1 171 ? 21.547 13.330 59.737 1.00 6.31 378 TYR A O 1
ATOM 1312 N N . ALA A 1 172 ? 22.574 11.632 58.680 1.00 5.81 379 ALA A N 1
ATOM 1313 C CA . ALA A 1 172 ? 22.916 10.964 59.925 1.00 5.83 379 ALA A CA 1
ATOM 1314 C C . ALA A 1 172 ? 24.183 11.524 60.557 1.00 5.66 379 ALA A C 1
ATOM 1315 O O . ALA A 1 172 ? 25.098 11.937 59.858 1.00 5.43 379 ALA A O 1
ATOM 1317 N N . HIS A 1 173 ? 24.227 11.472 61.874 1.00 6.25 380 HIS A N 1
ATOM 1318 C CA . HIS A 1 173 ? 25.426 11.761 62.663 1.00 6.39 380 HIS A CA 1
ATOM 1319 C C . HIS A 1 173 ? 25.616 10.625 63.657 1.00 6.33 380 HIS A C 1
ATOM 1320 O O . HIS A 1 173 ? 24.633 10.065 64.106 1.00 7.13 380 HIS A O 1
ATOM 1327 N N . GLY A 1 174 ? 26.855 10.318 63.959 1.00 6.46 381 GLY A N 1
ATOM 1328 C CA . GLY A 1 174 ? 27.146 9.289 64.944 1.00 5.99 381 GLY A CA 1
ATOM 1329 C C . GLY A 1 174 ? 27.491 7.943 64.336 1.00 5.76 381 GLY A C 1
ATOM 1330 O O . GLY A 1 174 ? 27.987 7.856 63.203 1.00 6.13 381 GLY A O 1
ATOM 1331 N N . ASN A 1 175 ? 27.214 6.885 65.105 1.00 5.54 382 ASN A N 1
ATOM 1332 C CA . ASN A 1 175 ? 27.593 5.539 64.709 1.00 5.94 382 ASN A CA 1
ATOM 1333 C C . ASN A 1 175 ? 26.841 4.540 65.585 1.00 6.00 382 ASN A C 1
ATOM 1334 O O . ASN A 1 175 ? 26.075 4.923 66.465 1.00 5.85 382 ASN A O 1
ATOM 1339 N N . GLU A 1 176 ? 27.076 3.214 65.395 1.00 6.36 383 GLU A N 1
ATOM 1340 C CA . GLU A 1 176 ? 26.295 2.204 66.108 1.00 6.73 383 GLU A CA 1
ATOM 1341 C C . GLU A 1 176 ? 26.620 2.131 67.605 1.00 6.27 383 GLU A C 1
ATOM 1342 O O . GLU A 1 176 ? 25.840 1.558 68.357 1.00 6.49 383 GLU A O 1
ATOM 1348 N N . LYS A 1 177 ? 27.788 2.618 68.022 1.00 5.92 384 LYS A N 1
ATOM 1349 C CA . LYS A 1 177 ? 28.187 2.663 69.424 1.00 6.75 384 LYS A CA 1
ATOM 1350 C C . LYS A 1 177 ? 27.679 3.920 70.091 1.00 6.43 384 LYS A C 1
ATOM 1351 O O . LYS A 1 177 ? 27.001 3.877 71.125 1.00 7.44 384 LYS A O 1
ATOM 1357 N N . ASP A 1 178 ? 28.058 5.059 69.555 1.00 7.05 385 ASP A N 1
ATOM 1358 C CA . ASP A 1 178 ? 27.723 6.341 70.145 1.00 8.12 385 ASP A CA 1
ATOM 1359 C C . ASP A 1 178 ? 26.247 6.711 69.946 1.00 7.76 385 ASP A C 1
ATOM 1360 O O . ASP A 1 178 ? 25.717 7.593 70.632 1.00 9.88 385 ASP A O 1
ATOM 1365 N N . GLY A 1 179 ? 25.583 6.042 69.013 1.00 6.52 386 GLY A N 1
ATOM 1366 C CA . GLY A 1 179 ? 24.217 6.361 68.661 1.00 6.28 386 GLY A CA 1
ATOM 1367 C C . GLY A 1 179 ? 24.176 7.249 67.420 1.00 5.76 386 GLY A C 1
ATOM 1368 O O . GLY A 1 179 ? 25.140 7.948 67.120 1.00 5.82 386 GLY A O 1
ATOM 1369 N N . TYR A 1 180 ? 23.026 7.210 66.754 1.00 5.69 387 TYR A N 1
ATOM 1370 C CA . TYR A 1 180 ? 22.784 8.062 65.617 1.00 5.81 387 TYR A CA 1
ATOM 1371 C C . TYR A 1 180 ? 21.751 9.134 65.946 1.00 6.62 387 TYR A C 1
ATOM 1372 O O . TYR A 1 180 ? 20.799 8.923 66.694 1.00 8.15 387 TYR A O 1
ATOM 1381 N N . THR A 1 181 ? 21.936 10.300 65.324 1.00 6.50 388 THR A N 1
ATOM 1382 C CA . THR A 1 181 ? 20.883 11.278 65.178 1.00 6.80 388 THR A CA 1
ATOM 1383 C C . THR A 1 181 ? 20.744 11.631 63.716 1.00 6.72 388 THR A C 1
ATOM 1384 O O . THR A 1 181 ? 21.641 11.433 62.914 1.00 7.66 388 THR A O 1
ATOM 1388 N N . PHE A 1 182 ? 19.572 12.101 63.337 1.00 6.49 389 PHE 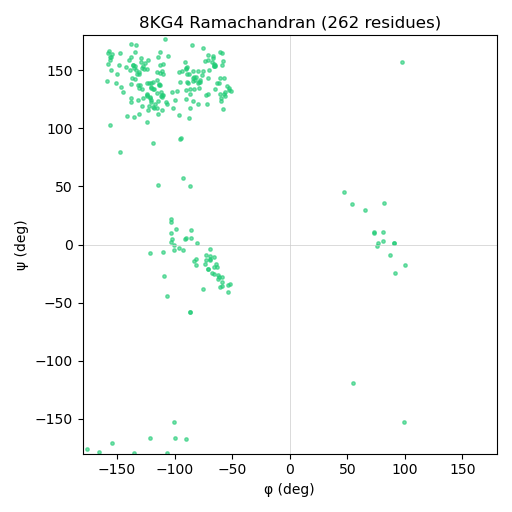A N 1
ATOM 1389 C CA . PHE A 1 182 ? 19.284 12.457 61.943 1.00 6.61 389 PHE A CA 1
ATOM 1390 C C . PHE A 1 182 ? 18.633 13.836 61.913 1.00 8.11 389 PHE A C 1
ATOM 1391 O O . PHE A 1 182 ? 17.696 14.086 62.663 1.00 11.22 389 PHE A O 1
ATOM 1399 N N . ASP A 1 183 ? 19.185 14.799 61.163 1.00 7.06 390 ASP A N 1
ATOM 1400 C CA . ASP A 1 183 ? 18.643 16.138 61.147 1.00 7.47 390 ASP A CA 1
ATOM 1401 C C . ASP A 1 183 ? 19.007 16.792 59.808 1.00 6.96 390 ASP A C 1
ATOM 1402 O O . ASP A 1 183 ? 19.516 16.141 58.895 1.00 7.53 390 ASP A O 1
ATOM 1407 N N . THR A 1 184 ? 18.763 18.082 59.666 1.00 8.10 391 THR A N 1
ATOM 1408 C CA . THR A 1 184 ? 18.954 18.769 58.404 1.00 8.72 391 THR A CA 1
ATOM 1409 C C . THR A 1 184 ? 20.348 19.362 58.244 1.00 9.02 391 THR A C 1
ATOM 1410 O O . THR A 1 184 ? 20.580 20.128 57.302 1.00 11.90 391 THR A O 1
ATOM 1414 N N . ASN A 1 185 ? 21.242 19.112 59.191 1.00 8.36 392 ASN A N 1
ATOM 1415 C CA . ASN A 1 185 ? 22.597 19.661 59.216 1.00 7.91 392 ASN A CA 1
ATOM 1416 C C . ASN A 1 185 ? 23.557 18.765 58.422 1.00 7.34 392 ASN A C 1
ATOM 1417 O O . ASN A 1 185 ? 23.853 17.656 58.832 1.00 8.17 392 ASN A O 1
ATOM 1422 N N . ASN A 1 186 ? 23.990 19.243 57.260 1.00 7.66 393 ASN A N 1
ATOM 1423 C CA . ASN A 1 186 ? 24.891 18.550 56.361 1.00 8.08 393 ASN A CA 1
ATOM 1424 C C . ASN A 1 186 ? 26.356 18.814 56.721 1.00 8.47 393 ASN A C 1
ATOM 1425 O O . ASN A 1 186 ? 27.161 19.325 55.904 1.00 10.93 393 ASN A O 1
ATOM 1430 N N . THR A 1 187 ? 26.700 18.628 57.990 1.00 7.17 394 THR A N 1
ATOM 1431 C CA . THR A 1 187 ? 28.078 18.673 58.453 1.00 8.17 394 THR A CA 1
ATOM 1432 C C . THR A 1 187 ? 28.237 17.524 59.447 1.00 7.94 394 THR A C 1
ATOM 1433 O O . THR A 1 187 ? 27.261 17.046 60.045 1.00 7.65 394 THR A O 1
ATOM 1437 N N . ASN A 1 188 ? 29.480 17.142 59.701 1.00 7.81 395 ASN A N 1
ATOM 1438 C CA . ASN A 1 188 ? 29.770 16.044 60.636 1.00 7.63 395 ASN A CA 1
ATOM 1439 C C . ASN A 1 188 ? 28.867 14.828 60.344 1.00 6.93 395 ASN A C 1
ATOM 1440 O O . ASN A 1 188 ? 28.268 14.235 61.274 1.00 7.43 395 ASN A O 1
ATOM 1445 N N . VAL A 1 189 ? 28.747 14.500 59.067 1.00 6.79 396 VAL A N 1
ATOM 1446 C CA . VAL A 1 189 ? 27.832 13.423 58.661 1.00 6.42 396 VAL A CA 1
ATOM 1447 C C . VAL A 1 189 ? 28.518 12.076 58.849 1.00 6.05 396 VAL A C 1
ATOM 1448 O O . VAL A 1 189 ? 29.701 11.909 58.566 1.00 7.11 396 VAL A O 1
ATOM 1452 N N . ALA A 1 190 ? 27.743 11.093 59.308 1.00 5.83 397 ALA A N 1
ATOM 1453 C CA . ALA A 1 190 ? 28.207 9.693 59.423 1.00 5.82 397 ALA A CA 1
ATOM 1454 C C . ALA A 1 190 ? 28.675 9.189 58.037 1.00 5.65 397 ALA A C 1
ATOM 1455 O O . ALA A 1 190 ? 27.899 9.150 57.115 1.00 5.72 397 ALA A O 1
ATOM 1457 N N . THR A 1 191 ? 29.967 8.862 57.943 1.00 5.73 398 THR A N 1
ATOM 1458 C CA . THR A 1 191 ? 30.624 8.545 56.691 1.00 6.13 398 THR A CA 1
ATOM 1459 C C . THR A 1 191 ? 31.540 7.335 56.856 1.00 6.14 398 THR A C 1
ATOM 1460 O O . THR A 1 191 ? 32.210 7.203 57.876 1.00 7.50 398 THR A O 1
ATOM 1464 N N . LYS A 1 192 ? 31.598 6.511 55.816 1.00 5.77 399 LYS A N 1
ATOM 1465 C CA . LYS A 1 192 ? 32.503 5.377 55.759 1.00 5.63 399 LYS A CA 1
ATOM 1466 C C . LYS A 1 192 ? 33.360 5.518 54.505 1.00 5.64 399 LYS A C 1
ATOM 1467 O O . LYS A 1 192 ? 32.923 6.053 53.496 1.00 5.91 399 LYS A O 1
ATOM 1473 N N . THR A 1 193 ? 34.577 4.977 54.579 1.00 5.75 400 THR A N 1
ATOM 1474 C CA . THR A 1 193 ? 35.522 4.943 53.486 1.00 6.26 400 THR A CA 1
ATOM 1475 C C . THR A 1 193 ? 35.826 3.492 53.137 1.00 6.72 400 THR A C 1
ATOM 1476 O O . THR A 1 193 ? 36.053 2.664 54.013 1.00 7.86 400 THR A O 1
ATOM 1480 N N . THR A 1 194 ? 35.937 3.180 51.829 1.00 6.64 401 THR A N 1
ATOM 1481 C CA . THR A 1 194 ? 36.255 1.828 51.396 1.00 7.07 401 THR A CA 1
ATOM 1482 C C . THR A 1 194 ? 37.762 1.613 51.297 1.00 8.03 401 THR A C 1
ATOM 1483 O O . THR A 1 194 ? 38.514 2.510 50.939 1.00 8.77 401 THR A O 1
ATOM 1487 N N . GLY A 1 195 ? 38.177 0.392 51.586 1.00 8.76 402 GLY A N 1
ATOM 1488 C CA . GLY A 1 195 ? 39.511 -0.082 51.284 1.00 9.39 402 GLY A CA 1
ATOM 1489 C C . GLY A 1 195 ? 39.448 -0.917 50.008 1.00 9.84 402 GLY A C 1
ATOM 1490 O O . GLY A 1 195 ? 38.482 -0.836 49.248 1.00 8.82 402 GLY A O 1
ATOM 1491 N N . GLU A 1 196 ? 40.530 -1.654 49.736 1.00 10.76 403 GLU A N 1
ATOM 1492 C CA . GLU A 1 196 ? 40.695 -2.288 48.446 1.00 12.03 403 GLU A CA 1
ATOM 1493 C C . GLU A 1 196 ? 39.593 -3.297 48.178 1.00 9.72 403 GLU A C 1
ATOM 1494 O O . GLU A 1 196 ? 39.272 -3.542 47.002 1.00 11.08 403 GLU A O 1
ATOM 1500 N N . ASN A 1 197 ? 38.985 -3.878 49.231 1.00 8.79 404 ASN A N 1
ATOM 1501 C CA . ASN A 1 197 ? 37.901 -4.839 49.039 1.00 8.12 404 ASN A CA 1
ATOM 1502 C C . ASN A 1 197 ? 36.526 -4.185 48.773 1.00 6.53 404 ASN A C 1
ATOM 1503 O O . ASN A 1 197 ? 35.532 -4.875 48.565 1.00 7.39 404 ASN A O 1
ATOM 1508 N N . GLY A 1 198 ? 36.484 -2.847 48.728 1.00 6.25 405 GLY A N 1
ATOM 1509 C CA . GLY A 1 198 ? 35.273 -2.126 48.374 1.00 6.34 405 GLY A CA 1
ATOM 1510 C C . GLY A 1 198 ? 34.196 -2.062 49.449 1.00 6.04 405 GLY A C 1
ATOM 1511 O O . GLY A 1 198 ? 33.139 -1.468 49.208 1.00 5.86 405 GLY A O 1
ATOM 1512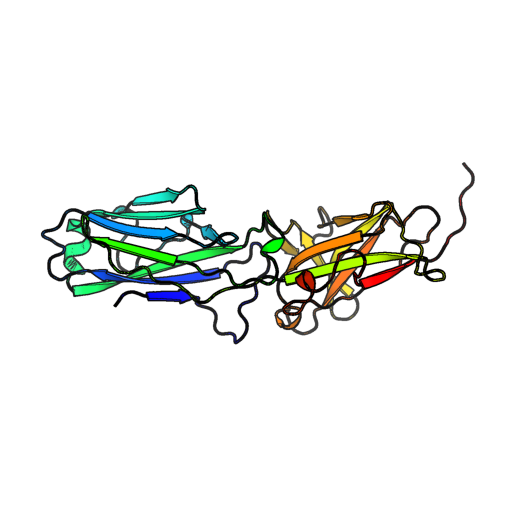 N N . GLN A 1 199 ? 34.427 -2.691 50.605 1.00 5.94 406 GLN A N 1
ATOM 1513 C CA . GLN A 1 199 ? 33.354 -2.928 51.554 1.00 6.03 406 GLN A CA 1
ATOM 1514 C C . GLN A 1 199 ? 33.104 -1.715 52.452 1.00 5.70 406 GLN A C 1
ATOM 1515 O O . GLN A 1 199 ? 34.051 -1.135 52.979 1.00 5.91 406 GLN A O 1
ATOM 1521 N N . PHE A 1 200 ? 31.824 -1.503 52.752 1.00 5.19 407 PHE A N 1
ATOM 1522 C CA . PHE A 1 200 ? 31.463 -0.600 53.851 1.00 5.41 407 PHE A CA 1
ATOM 1523 C C . PHE A 1 200 ? 30.062 -0.999 54.319 1.00 5.12 407 PHE A C 1
ATOM 1524 O O . PHE A 1 200 ? 29.349 -1.733 53.629 1.00 4.95 407 PHE A O 1
ATOM 1532 N N . GLU A 1 201 ? 29.659 -0.490 55.486 1.00 5.22 408 GLU A N 1
ATOM 1533 C CA . GLU A 1 201 ? 28.366 -0.855 56.029 1.00 5.63 408 GLU A CA 1
ATOM 1534 C C . GLU A 1 201 ? 27.892 0.237 56.991 1.00 5.34 408 GLU A C 1
ATOM 1535 O O . GLU A 1 201 ? 28.682 1.024 57.493 1.00 5.12 408 GLU A O 1
ATOM 1541 N N . PHE A 1 202 ? 26.593 0.219 57.239 1.00 5.09 409 PHE A N 1
ATOM 1542 C CA . PHE A 1 202 ? 26.010 0.988 58.344 1.00 5.39 409 PHE A CA 1
ATOM 1543 C C . PHE A 1 202 ? 25.157 0.025 59.170 1.00 5.56 409 PHE A C 1
ATOM 1544 O O . PHE A 1 202 ? 24.159 -0.534 58.667 1.00 5.62 409 PHE A O 1
ATOM 1552 N N . ALA A 1 203 ? 25.549 -0.113 60.426 1.00 6.19 410 ALA A N 1
ATOM 1553 C CA . ALA A 1 203 ? 24.887 -0.995 61.365 1.00 6.23 410 ALA A CA 1
ATOM 1554 C C . ALA A 1 203 ? 24.238 -0.200 62.485 1.00 5.30 410 ALA A C 1
ATOM 1555 O O . ALA A 1 203 ? 24.598 0.958 62.745 1.00 5.91 410 ALA A O 1
ATOM 1557 N N . GLY A 1 204 ? 23.291 -0.824 63.188 1.00 5.20 411 GLY A N 1
ATOM 1558 C CA . GLY A 1 204 ? 22.573 -0.164 64.261 1.00 5.39 411 GLY A CA 1
ATOM 1559 C C . GLY A 1 204 ? 21.417 0.713 63.784 1.00 4.89 411 GLY A C 1
ATOM 1560 O O . GLY A 1 204 ? 21.143 1.770 64.402 1.00 5.22 411 GLY A O 1
ATOM 1561 N N . LEU A 1 205 ? 20.721 0.320 62.736 1.00 4.93 412 LEU A N 1
ATOM 1562 C CA . LEU A 1 205 ? 19.606 1.038 62.125 1.00 4.90 412 LEU A CA 1
ATOM 1563 C C . LEU A 1 205 ? 18.320 0.271 62.299 1.00 4.83 412 LEU A C 1
ATOM 1564 O O . LEU A 1 205 ? 18.277 -0.969 62.095 1.00 5.82 412 LEU A O 1
ATOM 1569 N N . LYS A 1 206 ? 17.233 0.952 62.640 1.00 4.68 413 LYS A N 1
ATOM 1570 C CA . LYS A 1 206 ? 15.921 0.351 62.637 1.00 4.56 413 LYS A CA 1
ATOM 1571 C C . LYS A 1 206 ? 15.501 0.010 61.220 1.00 4.57 413 LYS A C 1
ATOM 1572 O O . LYS A 1 206 ? 16.099 0.428 60.225 1.00 4.80 413 LYS A O 1
ATOM 1578 N N . TYR A 1 207 ? 14.498 -0.858 61.134 1.00 4.55 414 TYR A N 1
ATOM 1579 C CA . TYR A 1 207 ? 14.039 -1.322 59.814 1.00 4.81 414 TYR A CA 1
ATOM 1580 C C . TYR A 1 207 ? 13.428 -0.184 59.017 1.00 4.71 414 TYR A C 1
ATOM 1581 O O . TYR A 1 207 ? 12.815 0.744 59.570 1.00 4.99 414 TYR A O 1
ATOM 1590 N N . SER A 1 208 ? 13.479 -0.303 57.696 1.00 4.95 415 SER A N 1
ATOM 1591 C CA . SER A 1 208 ? 12.863 0.690 56.816 1.00 5.08 415 SER A CA 1
ATOM 1592 C C . SER A 1 208 ? 11.375 0.843 57.054 1.00 5.29 415 SER A C 1
ATOM 1593 O O . SER A 1 208 ? 10.877 1.966 56.949 1.00 5.86 415 SER A O 1
ATOM 1596 N N . GLU A 1 209 ? 10.690 -0.216 57.439 1.00 5.31 416 GLU A N 1
ATOM 1597 C CA . GLU A 1 209 ? 9.274 -0.113 57.736 1.00 6.72 416 GLU A CA 1
ATOM 1598 C C . GLU A 1 209 ? 8.986 0.796 58.928 1.00 6.50 416 GLU A C 1
ATOM 1599 O O . GLU A 1 209 ? 7.847 1.231 59.058 1.00 8.10 416 GLU A O 1
ATOM 1605 N N . SER A 1 210 ? 9.980 1.101 59.759 1.00 5.62 417 SER A N 1
ATOM 1606 C CA . SER A 1 210 ? 9.793 1.965 60.902 1.00 5.70 417 SER A CA 1
ATOM 1607 C C . SER A 1 210 ? 10.105 3.424 60.590 1.00 6.00 417 SER A C 1
ATOM 1608 O O . SER A 1 210 ? 9.939 4.266 61.473 1.00 7.38 417 SER A O 1
ATOM 1611 N N . LEU A 1 211 ? 10.580 3.725 59.395 1.00 6.08 418 LEU A N 1
ATOM 1612 C CA . LEU A 1 211 ? 10.816 5.138 59.013 1.00 6.15 418 LEU A CA 1
ATOM 1613 C C . LEU A 1 211 ? 9.464 5.839 58.824 1.00 6.45 418 LEU A C 1
ATOM 1614 O O . LEU A 1 211 ? 8.457 5.208 58.635 1.00 7.66 418 LEU A O 1
ATOM 1619 N N . GLU A 1 212 ? 9.505 7.185 58.830 1.00 30.00 419 GLU A N 1
ATOM 1620 C CA . GLU A 1 212 ? 8.284 7.981 58.575 1.00 30.00 419 GLU A CA 1
ATOM 1621 C C . GLU A 1 212 ? 7.819 7.730 57.150 1.00 30.00 419 GLU A C 1
ATOM 1622 O O . GLU A 1 212 ? 8.620 7.412 56.274 1.00 30.00 419 GLU A O 1
ATOM 1628 N N . ALA A 1 213 ? 6.531 7.921 56.945 1.00 11.02 420 ALA A N 1
ATOM 1629 C CA . ALA A 1 213 ? 5.966 7.732 55.612 1.00 12.29 420 ALA A CA 1
ATOM 1630 C C . ALA A 1 213 ? 6.766 8.504 54.559 1.00 10.93 420 ALA A C 1
ATOM 1631 O O . ALA A 1 213 ? 7.116 9.677 54.739 1.00 12.26 420 ALA A O 1
ATOM 1633 N N . GLY A 1 214 ? 7.081 7.796 53.500 1.00 10.33 421 GLY A N 1
ATOM 1634 C CA . GLY A 1 214 ? 7.754 8.369 52.353 1.00 9.52 421 GLY A CA 1
ATOM 1635 C C . GLY A 1 214 ? 9.272 8.385 52.440 1.00 7.91 421 GLY A C 1
ATOM 1636 O O . GLY A 1 214 ? 9.901 8.703 51.441 1.00 8.76 421 GLY A O 1
ATOM 1637 N N . GLU A 1 215 ? 9.842 8.052 53.597 1.00 7.39 422 GLU A N 1
ATOM 1638 C CA . GLU A 1 215 ? 11.281 8.102 53.770 1.00 6.53 422 GLU A CA 1
ATOM 1639 C C . GLU A 1 215 ? 11.926 6.795 53.348 1.00 5.86 422 GLU A C 1
ATOM 1640 O O . GLU A 1 215 ? 11.388 5.708 53.545 1.00 6.95 422 GLU A O 1
ATOM 1646 N N . SER A 1 216 ? 13.150 6.901 52.807 1.00 5.49 423 SER A N 1
ATOM 1647 C CA . SER A 1 216 ? 14.036 5.754 52.606 1.00 5.42 423 SER A CA 1
ATOM 1648 C C . SER A 1 216 ? 15.416 6.077 53.111 1.00 5.46 423 SER A C 1
ATOM 1649 O O . SER A 1 216 ? 15.909 7.211 52.949 1.00 5.58 423 SER A O 1
ATOM 1652 N N . TYR A 1 217 ? 16.127 5.069 53.644 1.00 5.38 424 TYR A N 1
ATOM 1653 C CA . TYR A 1 217 ? 17.560 5.205 53.795 1.00 5.34 424 TYR A CA 1
ATOM 1654 C C . TYR A 1 217 ? 18.201 5.307 52.422 1.00 5.04 424 TYR A C 1
ATOM 1655 O O . TYR A 1 217 ? 17.716 4.766 51.416 1.00 5.33 424 TYR A O 1
ATOM 1664 N N . ALA A 1 218 ? 19.355 5.958 52.394 1.00 4.77 425 ALA A N 1
ATOM 1665 C CA . ALA A 1 218 ? 20.211 5.972 51.224 1.00 4.95 425 ALA A CA 1
ATOM 1666 C C . ALA A 1 218 ? 21.641 6.227 51.663 1.00 4.87 425 ALA A C 1
ATOM 1667 O O . ALA A 1 218 ? 21.888 6.720 52.769 1.00 4.82 425 ALA A O 1
ATOM 1669 N N . VAL A 1 219 ? 22.588 5.892 50.786 1.00 4.91 426 VAL A N 1
ATOM 1670 C CA . VAL A 1 219 ? 23.967 6.264 50.953 1.00 4.82 426 VAL A CA 1
ATOM 1671 C C . VAL A 1 219 ? 24.320 7.256 49.849 1.00 4.76 426 VAL A C 1
ATOM 1672 O O . VAL A 1 219 ? 23.934 7.098 48.682 1.00 6.36 426 VAL A O 1
ATOM 1676 N N . LYS A 1 220 ? 25.056 8.309 50.199 1.00 4.93 427 LYS A N 1
ATOM 1677 C CA . LYS A 1 220 ? 25.416 9.380 49.271 1.00 6.02 427 LYS A CA 1
ATOM 1678 C C . LYS A 1 220 ? 26.932 9.429 49.132 1.00 5.90 427 LYS A C 1
ATOM 1679 O O . LYS A 1 220 ? 27.638 9.612 50.112 1.00 5.85 427 LYS A O 1
ATOM 1685 N N . GLU A 1 221 ? 27.435 9.194 47.920 1.00 5.97 428 GLU A N 1
ATOM 1686 C CA . GLU A 1 221 ? 28.871 9.240 47.680 1.00 6.16 428 GLU A CA 1
ATOM 1687 C C . GLU A 1 221 ? 29.341 10.699 47.747 1.00 6.35 428 GLU A C 1
ATOM 1688 O O . GLU A 1 221 ? 28.782 11.542 47.082 1.00 7.14 428 GLU A O 1
ATOM 1694 N N . VAL A 1 222 ? 30.384 10.924 48.542 1.00 6.31 429 VAL A N 1
ATOM 1695 C CA . VAL A 1 222 ? 30.961 12.263 48.677 1.00 6.57 429 VAL A CA 1
ATOM 1696 C C . VAL A 1 222 ? 32.448 12.308 48.288 1.00 6.64 429 VAL A C 1
ATOM 1697 O O . VAL A 1 222 ? 33.021 13.394 48.206 1.00 8.17 429 VAL A O 1
ATOM 1701 N N . LYS A 1 223 ? 33.050 11.142 48.035 1.00 6.47 430 LYS A N 1
ATOM 1702 C CA . LYS A 1 223 ? 34.346 11.075 47.403 1.00 7.57 430 LYS A CA 1
ATOM 1703 C C . LYS A 1 223 ? 34.339 9.839 46.518 1.00 6.86 430 LYS A C 1
ATOM 1704 O O . LYS A 1 223 ? 33.976 8.740 46.961 1.00 6.90 430 LYS A O 1
ATOM 1710 N N . ALA A 1 224 ? 34.763 10.002 45.272 1.00 7.83 431 ALA A N 1
ATOM 1711 C CA . ALA A 1 224 ? 34.824 8.898 44.326 1.00 8.33 431 ALA A CA 1
ATOM 1712 C C . ALA A 1 224 ? 36.119 8.120 44.504 1.00 7.88 431 ALA A C 1
ATOM 1713 O O . ALA A 1 224 ? 37.166 8.662 44.827 1.00 8.43 431 ALA A O 1
ATOM 1715 N N . PRO A 1 225 ? 36.110 6.802 44.230 1.00 7.70 432 PRO A N 1
ATOM 1716 C CA . PRO A 1 225 ? 37.361 6.059 44.120 1.00 8.69 432 PRO A CA 1
ATOM 1717 C C . PRO A 1 225 ? 38.230 6.664 43.021 1.00 8.66 432 PRO A C 1
ATOM 1718 O O . PRO A 1 225 ? 37.735 7.278 42.086 1.00 8.32 432 PRO A O 1
ATOM 1722 N N . THR A 1 226 ? 39.543 6.472 43.125 1.00 10.07 433 THR A N 1
ATOM 1723 C CA . THR A 1 226 ? 40.493 7.004 42.160 1.00 10.18 433 THR A CA 1
ATOM 1724 C C . THR A 1 226 ? 40.152 6.514 40.755 1.00 9.44 433 THR A C 1
ATOM 1725 O O . THR A 1 226 ? 40.064 5.320 40.523 1.00 10.57 433 THR A O 1
ATOM 1729 N N . GLY A 1 227 ? 40.080 7.454 39.806 1.00 8.88 434 GLY A N 1
ATOM 1730 C CA . GLY A 1 227 ? 39.816 7.097 38.426 1.00 8.26 434 GLY A CA 1
ATOM 1731 C C . GLY A 1 227 ? 38.319 7.087 38.056 1.00 7.36 434 GLY A C 1
ATOM 1732 O O . GLY A 1 227 ? 38.017 6.766 36.912 1.00 7.48 434 GLY A O 1
ATOM 1733 N N . TYR A 1 228 ? 37.432 7.433 39.001 1.00 6.94 435 TYR A N 1
ATOM 1734 C CA . TYR A 1 228 ? 35.984 7.339 38.806 1.00 7.04 435 TYR A CA 1
ATOM 1735 C C . TYR A 1 228 ? 35.306 8.685 39.037 1.00 7.45 435 TYR A C 1
ATOM 1736 O O . TYR A 1 228 ? 35.814 9.560 39.736 1.00 8.62 435 TYR A O 1
ATOM 1745 N N . ASP A 1 229 ? 34.097 8.809 38.469 1.00 7.79 436 ASP A N 1
ATOM 1746 C CA . ASP A 1 229 ? 33.245 9.976 38.565 1.00 7.96 436 ASP A CA 1
ATOM 1747 C C . ASP A 1 229 ? 32.378 9.935 39.815 1.00 7.88 436 ASP A C 1
ATOM 1748 O O . ASP A 1 229 ? 31.785 8.906 40.089 1.00 11.62 436 ASP A O 1
ATOM 1753 N N . LEU A 1 230 ? 32.293 11.019 40.557 1.00 7.57 437 LEU A N 1
ATOM 1754 C CA . LEU A 1 230 ? 31.415 11.061 41.719 1.00 7.41 437 LEU A CA 1
ATOM 1755 C C . LEU A 1 230 ? 29.962 10.832 41.294 1.00 7.43 437 LEU A C 1
ATOM 1756 O O . LEU A 1 230 ? 29.435 11.497 40.399 1.00 8.00 437 LEU A O 1
ATOM 1761 N N . LEU A 1 231 ? 29.274 9.898 41.973 1.00 6.98 438 LEU A N 1
ATOM 1762 C CA . LEU A 1 231 ? 27.874 9.631 41.659 1.00 8.07 438 LEU A CA 1
ATOM 1763 C C . LEU A 1 231 ? 27.048 10.902 41.796 1.00 9.08 438 LEU A C 1
ATOM 1764 O O . LEU A 1 231 ? 27.264 11.701 42.691 1.00 11.53 438 LEU A O 1
ATOM 1769 N N . LYS A 1 232 ? 26.073 11.069 40.913 1.00 11.18 439 LYS A N 1
ATOM 1770 C CA . LYS A 1 232 ? 25.188 12.213 40.935 1.00 13.25 439 LYS A CA 1
ATOM 1771 C C . LYS A 1 232 ? 24.142 12.114 42.041 1.00 11.89 439 LYS A C 1
ATOM 1772 O O . LYS A 1 232 ? 23.794 13.103 42.660 1.00 16.86 439 LYS A O 1
ATOM 1774 N N . ASP A 1 233 ? 23.630 10.926 42.283 1.00 9.20 440 ASP A N 1
ATOM 1775 C CA . ASP A 1 233 ? 22.438 10.743 43.093 1.00 8.56 440 ASP A CA 1
ATOM 1776 C C . ASP A 1 233 ? 22.704 9.713 44.186 1.00 7.60 440 ASP A C 1
ATOM 1777 O O . ASP A 1 233 ? 23.551 8.829 44.047 1.00 7.20 440 ASP A O 1
ATOM 1782 N N . PRO A 1 234 ? 21.990 9.838 45.322 1.00 7.05 441 PRO A N 1
ATOM 1783 C CA . PRO A 1 234 ? 22.089 8.804 46.343 1.00 6.60 441 PRO A CA 1
ATOM 1784 C C . PRO A 1 234 ? 21.691 7.423 45.845 1.00 6.27 441 PRO A C 1
ATOM 1785 O O . PRO A 1 234 ? 21.007 7.267 44.852 1.00 6.83 441 PRO A O 1
ATOM 1789 N N . VAL A 1 235 ? 22.066 6.438 46.638 1.00 5.77 442 VAL A N 1
ATOM 1790 C CA . VAL A 1 235 ? 21.802 5.028 46.404 1.00 5.77 442 VAL A CA 1
ATOM 1791 C C . VAL A 1 235 ? 20.867 4.513 47.506 1.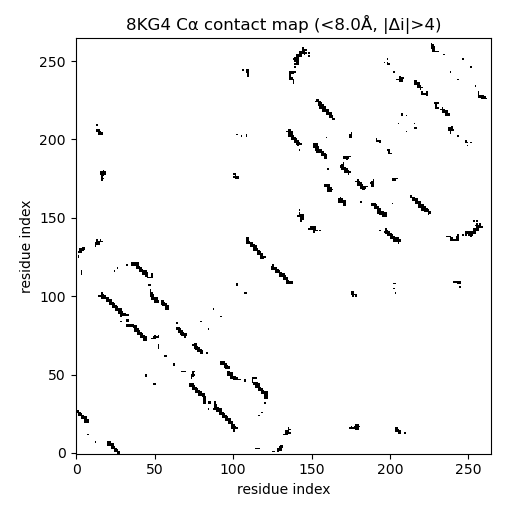00 5.42 442 VAL A C 1
ATOM 1792 O O . VAL A 1 235 ? 21.240 4.486 48.667 1.00 5.31 442 VAL A O 1
ATOM 1796 N N . LEU A 1 236 ? 19.636 4.163 47.135 1.00 5.16 443 LEU A N 1
ATOM 1797 C CA . LEU A 1 236 ? 18.664 3.733 48.130 1.00 5.20 443 LEU A CA 1
ATOM 1798 C C . LEU A 1 236 ? 18.963 2.321 48.614 1.00 5.18 443 LEU A C 1
ATOM 1799 O O . LEU A 1 236 ? 19.516 1.473 47.893 1.00 5.05 443 LEU A O 1
ATOM 1804 N N . PHE A 1 237 ? 18.611 2.058 49.878 1.00 5.17 444 PHE A N 1
ATOM 1805 C CA . PHE A 1 237 ? 18.696 0.694 50.412 1.00 5.20 444 PHE A CA 1
ATOM 1806 C C . PHE A 1 237 ? 17.590 0.494 51.429 1.00 4.94 444 PHE A C 1
ATOM 1807 O O . PHE A 1 237 ? 16.983 1.435 51.914 1.00 5.27 444 PHE A O 1
ATOM 1815 N N . THR A 1 238 ? 17.379 -0.793 51.737 1.00 4.78 445 THR A N 1
ATOM 1816 C CA . THR A 1 238 ? 16.349 -1.253 52.657 1.00 5.30 445 THR A CA 1
ATOM 1817 C C . THR A 1 238 ? 17.004 -2.003 53.801 1.00 5.22 445 THR A C 1
ATOM 1818 O O . THR A 1 238 ? 17.899 -2.826 53.582 1.00 6.13 445 THR A O 1
ATOM 1822 N N . VAL A 1 239 ? 16.522 -1.783 55.036 1.00 5.06 446 VAL A N 1
ATOM 1823 C CA . VAL A 1 239 ? 16.898 -2.555 56.218 1.00 4.92 446 VAL A CA 1
ATOM 1824 C C . VAL A 1 239 ? 15.674 -3.338 56.641 1.00 5.24 446 VAL A C 1
ATOM 1825 O O . VAL A 1 239 ? 14.569 -2.829 56.759 1.00 5.57 446 VAL A O 1
ATOM 1829 N N . THR A 1 240 ? 15.876 -4.680 56.802 1.00 5.82 447 THR A N 1
ATOM 1830 C CA . THR A 1 240 ? 14.821 -5.585 57.286 1.00 6.53 447 THR A CA 1
ATOM 1831 C C . THR A 1 240 ? 15.443 -6.461 58.364 1.00 6.54 447 THR A C 1
ATOM 1832 O O . THR A 1 240 ? 16.639 -6.525 58.504 1.00 6.65 447 THR A O 1
ATOM 1836 N N . LYS A 1 241 ? 14.599 -7.228 59.054 1.00 6.91 448 LYS A N 1
ATOM 1837 C CA . LYS A 1 241 ? 15.110 -8.230 59.975 1.00 7.20 448 LYS A CA 1
ATOM 1838 C C . LYS A 1 241 ? 16.050 -9.141 59.177 1.00 8.29 448 LYS A C 1
ATOM 1839 O O . LYS A 1 241 ? 15.688 -9.675 58.127 1.00 8.24 448 LYS A O 1
ATOM 1845 N N . ASP A 1 242 ? 17.247 -9.303 59.708 1.00 8.51 449 ASP A N 1
ATOM 1846 C CA . ASP A 1 242 ? 18.284 -10.187 59.196 1.00 8.73 449 ASP A CA 1
ATOM 1847 C C . ASP A 1 242 ? 18.973 -9.710 57.924 1.00 8.33 449 ASP A C 1
ATOM 1848 O O . ASP A 1 242 ? 19.818 -10.409 57.414 1.00 9.30 449 ASP A O 1
ATOM 1853 N N . SER A 1 243 ? 18.753 -8.451 57.485 1.00 7.55 450 SER A N 1
ATOM 1854 C CA . SER A 1 243 ? 19.435 -7.974 56.288 1.00 7.00 450 SER A CA 1
ATOM 1855 C C . SER A 1 243 ? 20.946 -7.828 56.509 1.00 6.37 450 SER A C 1
ATOM 1856 O O . SER A 1 243 ? 21.719 -7.936 55.558 1.00 7.44 450 SER A O 1
ATOM 1859 N N . TYR A 1 244 ? 21.390 -7.642 57.745 1.00 5.92 451 TYR A N 1
ATOM 1860 C CA . TYR A 1 244 ? 22.816 -7.507 58.048 1.00 5.72 451 TYR A CA 1
ATOM 1861 C C . TYR A 1 244 ? 23.474 -8.868 58.271 1.00 6.46 451 TYR A C 1
ATOM 1862 O O . TYR A 1 244 ? 24.484 -9.205 57.651 1.00 7.01 451 TYR A O 1
ATOM 1871 N N . LYS A 1 245 ? 22.953 -9.633 59.241 1.00 7.91 452 LYS A N 1
ATOM 1872 C CA . LYS A 1 245 ? 23.713 -10.785 59.699 1.00 9.93 452 LYS A CA 1
ATOM 1873 C C . LYS A 1 245 ? 23.774 -11.935 58.689 1.00 11.43 452 LYS A C 1
ATOM 1874 O O . LYS A 1 245 ? 24.611 -12.841 58.826 1.00 12.97 452 LYS A O 1
ATOM 1880 N N . THR A 1 246 ? 22.844 -11.957 57.774 1.00 11.70 453 THR A N 1
ATOM 1881 C CA . THR A 1 246 ? 22.785 -13.162 56.888 1.00 11.99 453 THR A CA 1
ATOM 1882 C C . THR A 1 246 ? 23.656 -12.976 55.647 1.00 10.92 453 THR A C 1
ATOM 1883 O O . THR A 1 246 ? 23.620 -13.885 54.792 1.00 11.58 453 THR A O 1
ATOM 1887 N N . VAL A 1 247 ? 24.422 -11.887 55.532 1.00 30.00 454 VAL A N 1
ATOM 1888 C CA . VAL A 1 247 ? 25.292 -11.791 54.322 1.00 30.00 454 VAL A CA 1
ATOM 1889 C C . VAL A 1 247 ? 26.708 -11.459 54.767 1.00 30.00 454 VAL A C 1
ATOM 1890 O O . VAL A 1 247 ? 26.895 -10.678 55.681 1.00 30.00 454 VAL A O 1
ATOM 1894 N N . GLN A 1 248 ? 27.676 -12.138 54.156 1.00 8.06 455 GLN A N 1
ATOM 1895 C CA . GLN A 1 248 ? 29.075 -11.745 54.360 1.00 7.47 455 GLN A CA 1
ATOM 1896 C C . GLN A 1 248 ? 29.286 -10.340 53.757 1.00 7.46 455 GLN A C 1
ATOM 1897 O O . GLN A 1 248 ? 28.678 -10.046 52.747 1.00 8.08 455 GLN A O 1
ATOM 1903 N N . ALA A 1 249 ? 30.281 -9.661 54.295 1.00 7.79 456 ALA A N 1
ATOM 1904 C CA . ALA A 1 249 ? 30.524 -8.297 53.816 1.00 8.00 456 ALA A CA 1
ATOM 1905 C C . ALA A 1 249 ? 30.814 -8.264 52.320 1.00 7.98 456 ALA A C 1
ATOM 1906 O O . ALA A 1 249 ? 30.409 -7.292 51.636 1.00 8.32 456 ALA A O 1
ATOM 1908 N N . ALA A 1 250 ? 31.510 -9.273 51.755 1.00 8.66 457 ALA A N 1
ATOM 1909 C CA . ALA A 1 250 ? 31.820 -9.241 50.335 1.00 9.77 457 ALA A CA 1
ATOM 1910 C C . ALA A 1 250 ? 30.576 -9.419 49.451 1.00 9.53 457 ALA A C 1
ATOM 1911 O O . ALA A 1 250 ? 30.638 -9.141 48.234 1.00 8.80 457 ALA A O 1
ATOM 1913 N N . ASP A 1 251 ? 29.447 -9.836 50.050 1.00 8.66 458 ASP A N 1
ATOM 1914 C CA . ASP A 1 251 ? 28.181 -10.009 49.358 1.00 9.33 458 ASP A CA 1
ATOM 1915 C C . ASP A 1 251 ? 27.228 -8.856 49.660 1.00 8.42 458 ASP A C 1
ATOM 1916 O O . ASP A 1 251 ? 26.055 -8.965 49.368 1.00 10.03 458 ASP A O 1
ATOM 1921 N N . GLY A 1 252 ? 27.746 -7.721 50.124 1.00 7.18 459 GLY A N 1
ATOM 1922 C CA . GLY A 1 252 ? 26.945 -6.528 50.289 1.00 6.89 459 GLY A CA 1
ATOM 1923 C C . GLY A 1 252 ? 26.345 -6.027 48.988 1.00 6.38 459 GLY A C 1
ATOM 1924 O O . GLY A 1 252 ? 26.707 -6.412 47.884 1.00 7.51 459 GLY A O 1
ATOM 1925 N N . GLN A 1 253 ? 25.378 -5.120 49.112 1.00 5.90 460 GLN A N 1
ATOM 1926 C CA . GLN A 1 253 ? 24.727 -4.520 47.965 1.00 5.53 460 GLN A CA 1
ATOM 1927 C C . GLN A 1 253 ? 25.761 -3.797 47.115 1.00 5.83 460 GLN A C 1
ATOM 1928 O O . GLN A 1 253 ? 26.507 -2.905 47.584 1.00 6.13 460 GLN A O 1
ATOM 1934 N N . LYS A 1 254 ? 25.842 -4.159 45.841 1.00 6.22 461 LYS A N 1
ATOM 1935 C CA . LYS A 1 254 ? 26.840 -3.606 44.926 1.00 6.21 461 LYS A CA 1
ATOM 1936 C C . LYS A 1 254 ? 26.404 -2.224 44.463 1.00 5.91 461 LYS A C 1
ATOM 1937 O O . LYS A 1 254 ? 25.265 -2.020 44.068 1.00 6.82 461 LYS A O 1
ATOM 1943 N N . ILE A 1 255 ? 27.368 -1.304 44.486 1.00 6.09 462 ILE A N 1
ATOM 1944 C CA . ILE A 1 255 ? 27.169 0.076 44.011 1.00 6.66 462 ILE A CA 1
ATOM 1945 C C . ILE A 1 255 ? 28.126 0.320 42.859 1.00 7.00 462 ILE A C 1
ATOM 1946 O O . ILE A 1 255 ? 29.320 0.234 43.042 1.00 6.76 462 ILE A O 1
ATOM 1951 N N . SER A 1 256 ? 27.584 0.598 41.674 1.00 7.53 463 SER A N 1
ATOM 1952 C CA . SER A 1 256 ? 28.371 0.771 40.461 1.00 8.21 463 SER A CA 1
ATOM 1953 C C . SER A 1 256 ? 28.965 2.176 40.369 1.00 8.09 463 SER A C 1
ATOM 1954 O O . SER A 1 256 ? 28.343 3.166 40.720 1.00 10.15 463 SER A O 1
ATOM 1957 N N . ASN A 1 257 ? 30.177 2.264 39.827 1.00 8.24 464 ASN A N 1
ATOM 1958 C CA . ASN A 1 257 ? 30.890 3.508 39.586 1.00 8.56 464 ASN A CA 1
ATOM 1959 C C . ASN A 1 257 ? 31.409 3.509 38.144 1.00 8.34 464 ASN A C 1
ATOM 1960 O O . ASN A 1 257 ? 31.805 2.458 37.624 1.00 10.53 464 ASN A O 1
ATOM 1964 N N . THR A 1 258 ? 31.477 4.690 37.566 1.00 8.51 465 THR A N 1
ATOM 1965 C CA . THR A 1 258 ? 31.854 4.876 36.170 1.00 9.82 465 THR A CA 1
ATOM 1966 C C . THR A 1 258 ? 33.190 5.611 36.097 1.00 8.65 465 THR A C 1
ATOM 1967 O O . THR A 1 258 ? 33.419 6.595 36.790 1.00 8.84 465 THR A O 1
ATOM 1971 N N . LYS A 1 259 ? 34.084 5.182 35.193 1.00 8.77 466 LYS A N 1
ATOM 1972 C CA . LYS A 1 259 ? 35.390 5.791 35.067 1.00 9.26 466 LYS A CA 1
ATOM 1973 C C . LYS A 1 259 ? 35.271 7.216 34.537 1.00 9.15 466 LYS A C 1
ATOM 1974 O O . LYS A 1 259 ? 34.365 7.546 33.768 1.00 11.50 466 LYS A O 1
ATOM 1980 N N . LYS A 1 260 ? 36.305 7.981 34.842 1.00 8.60 467 LYS A N 1
ATOM 1981 C CA . LYS A 1 260 ? 36.403 9.391 34.504 1.00 8.68 467 LYS A CA 1
ATOM 1982 C C . LYS A 1 260 ? 37.803 9.656 33.957 1.00 8.79 467 LYS A C 1
ATOM 1983 O O . LYS A 1 260 ? 38.767 9.021 34.364 1.00 9.44 467 LYS A O 1
ATOM 1989 N N . GLY A 1 261 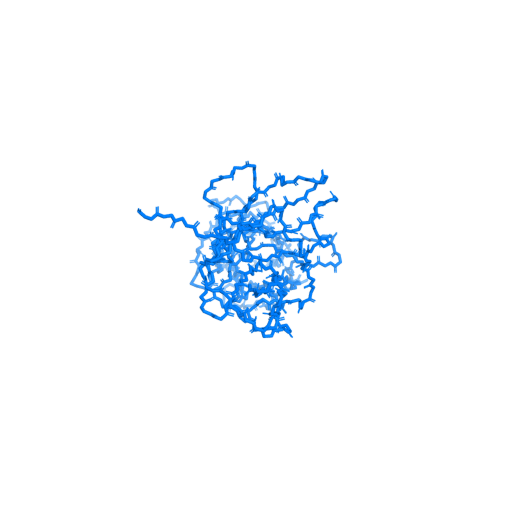? 37.886 10.665 33.095 1.00 7.70 468 GLY A N 1
ATOM 1990 C CA . GLY A 1 261 ? 39.183 11.177 32.697 1.00 8.13 468 GLY A CA 1
ATOM 1991 C C . GLY A 1 261 ? 39.937 11.844 33.847 1.00 7.51 468 GLY A C 1
ATOM 1992 O O . GLY A 1 261 ? 39.375 12.179 34.880 1.00 9.01 468 GLY A O 1
ATOM 1993 N N . GLY A 1 262 ? 41.251 11.968 33.658 1.00 8.00 469 GLY A N 1
ATOM 1994 C CA . GLY A 1 262 ? 42.117 12.623 34.625 1.00 7.51 469 GLY A CA 1
ATOM 1995 C C . GLY A 1 262 ? 42.280 14.107 34.388 1.00 7.25 469 GLY A C 1
ATOM 1996 O O . GLY A 1 262 ? 41.572 14.717 33.564 1.00 10.20 469 GLY A O 1
ATOM 1997 N N . PHE A 1 263 ? 43.256 14.682 35.085 1.00 7.05 470 PHE A N 1
ATOM 1998 C CA . PHE A 1 263 ? 43.602 16.069 34.964 1.00 6.96 470 PHE A CA 1
ATOM 1999 C C . PHE A 1 263 ? 45.099 16.140 34.738 1.00 6.73 470 PHE A C 1
ATOM 2000 O O . PHE A 1 263 ? 45.846 15.250 35.146 1.00 6.94 470 PHE A O 1
ATOM 2008 N N . LEU A 1 264 ? 45.535 17.255 34.146 1.00 6.72 471 LEU A N 1
ATOM 2009 C CA . LEU A 1 264 ? 46.961 17.515 33.993 1.00 7.01 471 LEU A CA 1
ATOM 2010 C C . LEU A 1 264 ? 47.529 18.189 35.225 1.00 7.52 471 LEU A C 1
ATOM 2011 O O . LEU A 1 264 ? 47.028 19.241 35.644 1.00 7.98 471 LEU A O 1
ATOM 2016 N N . PRO A 1 265 ? 48.620 17.677 35.788 1.00 8.93 472 PRO A N 1
ATOM 2017 C CA . PRO A 1 265 ? 49.174 18.280 36.992 1.00 10.45 472 PRO A CA 1
ATOM 2018 C C . PRO A 1 265 ? 49.991 19.519 36.643 1.00 11.75 472 PRO A C 1
ATOM 2019 O O . PRO A 1 265 ? 50.128 19.902 35.525 1.00 13.06 472 PRO A O 1
#

Foldseek 3Di:
DKAKEWDDPDPAFAAFFPDKTKMKIKDAAAQCLLVFFKKKKWKQWFPQKAWDQVFKDKPPADPVQWDWAQDPNRIIMIIGGSNSCNVRHGHIIMMMTIMGGADPDQVQALPWIKMKMWMATHHRIDDIYIYGTHHWWKFKEFEAAQVCRVFTFFFWKKFKFKDFPQDGAWFWADARHVTIDIHRDPPNGDMDTGHRLRMDMGIRHGWQVPDPPRMFIWIAIPTDGPQWDHDPDTGTDTIDRPNPVVDDNSPGHYDHTYGDDDDDD

Secondary structure (DSSP, 8-state):
--EEEE---SS--B--TT--EEEEEEEE--TTGGGSSEEEEEE-PPTTEEEEEEEEEETTB-GGGSEEEE-TTS-EEEEEEGGGGGGGTTSEEEEEEEEEE--SSGGGTTS-B--EEEEEETTEEPPPEEPPPBB-EEEEEEEEETTEEEEE-SS-EEEEEEEETTEEEEEEEEETTTEEEEES--SS--EEE--TT-EEEEEEE--GGGSPTT-EEEEEEEEPPTTBPPPSS-EEE---TTTTTTS-GGGSEEEEE-B------

Radius of gyration: 23.77 Å; Cα contacts (8 Å, |Δi|>4): 695; chains: 1; bounding box: 48×34×77 Å

B-factor: mean 9.95, std 5.96, range [4.47, 54.36]

Solvent-accessible surface area: 13470 Å² total; per-residue (Å²): 139,20,117,5,39,8,70,32,159,79,114,47,34,1,19,4,0,24,56,105,1,60,2,9,0,58,2,51,0,28,208,41,0,71,138,60,173,44,0,15,0,37,0,45,11,27,175,10,2,26,0,17,23,135,33,16,123,9,119,72,16,62,89,128,90,23,89,54,131,83,43,111,63,54,0,0,27,0,52,0,65,1,81,49,0,53,88,33,40,55,123,68,1,80,0,45,4,82,0,36,0,12,2,130,72,74,109,34,1,3,41,26,2,18,0,43,1,32,2,76,10,43,138,124,70,50,164,96,22,130,7,104,82,0,40,0,0,0,44,23,0,4,0,1,12,34,116,82,79,103,105,40,11,30,23,0,54,0,19,0,0,4,18,61,138,75,119,41,48,57,28,0,25,38,46,38,103,108,10,13,86,57,59,115,70,79,79,136,20,9,56,61,82,6,40,134,81,0,51,12,38,1,2,0,0,43,15,29,118,25,26,110,90,61,26,27,2,0,0,62,6,56,107,20,4,132,45,18,66,85,48,101,102,39,32,102,8,78,1,69,115,44,20,13,108,93,53,138,33,60,95,5,54,98,5,47,1,96,148,129,65,83,175,169,161

Sequence (265 aa):
SDKKTLNDNRSHHDFTAGEKINYSIETVVPWNIANKKVYTITDNPSSKGLIMDADTIQIEGLASNKYTVKKNADNGFTITIPAANLAAFAGKTLKTTVKGHLSIEDLTLIDTGIPNKATAKVDNEAHHEVKSEEVFTGGKKFVKVDGSNQSKTLAGAQFQLVIVKNGQVVKYAHGNEKDGYTFDTNNTNVATKTTGENGQFEFAGLKYSESLEAGESYAVKEVKAPTGYDLLKDPVLFTVTKDSYKTVQAADGQKISNTKKGGFLP